Protein AF-A0A6P5CB80-F1 (afdb_monomer)

Foldseek 3Di:
DVVLCVVLVHDDDDDLPLDADPVRAPDWDADPNDIDGDPVRVLVVCCVPPVRDPCVPPDPVRVVVVVVLVCCVPQQLLLLVLCVQQPVVLVVNLVVDPPPDPDPCSSVVSVLLSVLLSVVSLVVCVVSPLSVDDNVVSVVSNVVSVVVVCVVCDPDVVVVCVVPPCSVVVVSGSSSVSVVVVVVVVCVVPPPDDDDDD

Sequence (198 aa):
METYLRMADLPYQNYFGGKLSAQGKMPWIEYNHEKVSGTEFIIDFLEEKLGVNLNKNLGPHERAISRAVTKMVEEHFYWTLAYCQWVDNLNETRKMLSLSGGGPFSNLLRWVVCHITKGIVKREMHGHGIGRFSEEEIYMLMEKDMRSLAGLLGNVPHLLFCIFYPFCMISKALLVSCFKALFWLISLLLHVGCSPTF

Mean predicted aligned error: 10.61 Å

Solvent-accessible surface area (backbone atoms only — not comparable to full-atom values): 11792 Å² total; per-residue (Å²): 104,72,68,56,36,60,76,66,72,48,91,82,83,92,79,89,81,68,75,60,37,98,88,67,36,67,60,58,53,74,56,97,90,46,75,42,54,36,65,69,59,40,48,54,49,42,29,72,76,68,67,54,59,93,61,74,87,54,52,78,68,56,48,51,50,52,52,53,52,51,47,45,46,66,73,49,40,41,58,37,51,47,39,48,44,41,61,72,38,36,72,61,47,49,71,70,56,80,71,86,71,87,47,97,56,46,65,60,51,44,52,52,52,47,55,52,38,26,51,50,51,52,50,54,32,39,73,74,45,69,50,70,54,54,73,70,54,38,51,53,52,38,50,54,47,54,51,52,50,47,66,76,57,54,98,49,77,66,57,60,54,63,52,54,63,60,56,67,53,55,58,59,60,55,48,37,59,35,47,51,53,48,49,51,50,48,53,65,75,54,64,72,84,77,84,90,77,135

pLDDT: mean 73.51, std 21.52, range [25.45, 97.88]

Structure (mmCIF, N/CA/C/O backbone):
data_AF-A0A6P5CB80-F1
#
_entry.id   AF-A0A6P5CB80-F1
#
loop_
_atom_site.group_PDB
_atom_site.id
_atom_site.type_symbol
_atom_site.label_atom_id
_atom_site.label_alt_id
_atom_site.label_comp_id
_atom_site.label_asym_id
_atom_site.label_entity_id
_atom_site.label_seq_id
_atom_site.pdbx_PDB_ins_code
_atom_site.Cartn_x
_atom_site.Cartn_y
_atom_site.Cartn_z
_atom_site.occupancy
_atom_site.B_iso_or_equiv
_atom_site.auth_seq_id
_atom_site.auth_comp_id
_atom_site.auth_asym_id
_atom_site.auth_atom_id
_atom_site.pdbx_PDB_model_num
ATOM 1 N N . MET A 1 1 ? -8.052 -0.978 4.419 1.00 81.44 1 MET A N 1
ATOM 2 C CA . MET A 1 1 ? -9.008 -0.073 5.093 1.00 81.44 1 MET A CA 1
ATOM 3 C C . MET A 1 1 ? -10.454 -0.476 4.854 1.00 81.44 1 MET A C 1
ATOM 5 O O . MET A 1 1 ? -11.112 -0.832 5.812 1.00 81.44 1 MET A O 1
ATOM 9 N N . GLU A 1 2 ? -10.948 -0.488 3.612 1.00 83.12 2 GLU A N 1
ATOM 10 C CA . GLU A 1 2 ? -12.344 -0.867 3.326 1.00 83.12 2 GLU A CA 1
ATOM 11 C C . GLU A 1 2 ? -12.744 -2.226 3.932 1.00 83.12 2 GLU A C 1
ATOM 13 O O . GLU A 1 2 ? -13.763 -2.327 4.606 1.00 83.12 2 GLU A O 1
ATOM 18 N N . THR A 1 3 ? -11.895 -3.247 3.781 1.00 79.12 3 THR A N 1
ATOM 19 C CA . THR A 1 3 ? -12.103 -4.562 4.407 1.00 79.12 3 THR A CA 1
ATOM 20 C C . THR A 1 3 ? -12.230 -4.478 5.929 1.00 79.12 3 THR A C 1
ATOM 22 O O . THR A 1 3 ? -13.111 -5.113 6.492 1.00 79.12 3 THR A O 1
ATOM 25 N N . TYR A 1 4 ? -11.396 -3.665 6.588 1.00 80.50 4 TYR A N 1
ATOM 26 C CA . TYR A 1 4 ? -11.446 -3.471 8.040 1.00 80.50 4 TYR A CA 1
ATOM 27 C C . TYR A 1 4 ? -12.793 -2.880 8.469 1.00 80.50 4 TYR A C 1
ATOM 29 O O . TYR A 1 4 ? -13.438 -3.420 9.358 1.00 80.50 4 TYR A O 1
ATOM 37 N N . LEU A 1 5 ? -13.250 -1.821 7.788 1.00 87.00 5 LEU A N 1
ATOM 38 C CA . LEU A 1 5 ? -14.529 -1.164 8.085 1.00 87.00 5 LEU A CA 1
ATOM 39 C C . LEU A 1 5 ? -15.709 -2.125 7.927 1.00 87.00 5 LEU A C 1
ATOM 41 O O . LEU A 1 5 ? -16.576 -2.163 8.791 1.00 87.00 5 LEU A O 1
ATOM 45 N N . ARG A 1 6 ? -15.703 -2.952 6.873 1.00 86.56 6 ARG A N 1
ATOM 46 C CA . ARG A 1 6 ? -16.727 -3.988 6.667 1.00 86.56 6 ARG A CA 1
ATOM 47 C C . ARG A 1 6 ? -16.700 -5.059 7.755 1.00 86.56 6 ARG A C 1
ATOM 49 O O . ARG A 1 6 ? -17.751 -5.450 8.238 1.00 86.56 6 ARG A O 1
ATOM 56 N N . MET A 1 7 ? -15.516 -5.539 8.139 1.00 80.88 7 MET A N 1
ATOM 57 C CA . MET A 1 7 ? -15.378 -6.543 9.202 1.00 80.88 7 MET A CA 1
ATOM 58 C C . MET A 1 7 ? -15.783 -6.000 10.576 1.00 80.88 7 MET A C 1
ATOM 60 O O . MET A 1 7 ? -16.263 -6.761 11.410 1.00 80.88 7 MET A O 1
ATOM 64 N N . ALA A 1 8 ? -15.588 -4.702 10.804 1.00 86.12 8 ALA A N 1
ATOM 65 C CA . ALA A 1 8 ? -15.993 -4.001 12.017 1.00 86.12 8 ALA A CA 1
ATOM 66 C C . ALA A 1 8 ? -17.459 -3.526 11.995 1.00 86.12 8 ALA A C 1
ATOM 68 O O . ALA A 1 8 ? -17.879 -2.871 12.943 1.00 86.12 8 ALA A O 1
ATOM 69 N N . ASP A 1 9 ? -18.209 -3.831 10.928 1.00 90.50 9 ASP A N 1
ATOM 70 C CA . ASP A 1 9 ? -19.595 -3.392 10.708 1.00 90.50 9 ASP A CA 1
ATOM 71 C C . ASP A 1 9 ? -19.790 -1.867 10.847 1.00 90.50 9 ASP A C 1
ATOM 73 O O . ASP A 1 9 ? -20.792 -1.370 11.360 1.00 90.50 9 ASP A O 1
ATOM 77 N N . LEU A 1 10 ? -18.792 -1.096 10.404 1.00 91.88 10 LEU A N 1
ATOM 78 C CA . LEU A 1 10 ? -18.831 0.362 10.442 1.00 91.88 10 LEU A CA 1
ATOM 79 C C . LEU A 1 10 ? -19.385 0.925 9.128 1.00 91.88 10 LEU A C 1
ATOM 81 O O . LEU A 1 10 ? -18.876 0.571 8.061 1.00 91.88 10 LEU A O 1
ATOM 85 N N . PRO A 1 11 ? -20.357 1.855 9.162 1.00 93.38 11 PRO A N 1
ATOM 86 C CA . PRO A 1 11 ? -20.807 2.546 7.962 1.00 93.38 11 PRO A CA 1
ATOM 87 C C . PRO A 1 11 ? -19.713 3.488 7.448 1.00 93.38 11 PRO A C 1
ATOM 89 O O . PRO A 1 11 ? -19.072 4.206 8.216 1.00 93.38 11 PRO A O 1
ATOM 92 N N . TYR A 1 12 ? -19.500 3.513 6.133 1.00 92.94 12 TYR A N 1
ATOM 93 C CA . TYR A 1 12 ? -18.493 4.370 5.510 1.00 92.94 12 TYR A CA 1
ATOM 94 C C . TYR A 1 12 ? -18.894 4.789 4.096 1.00 92.94 12 TYR A C 1
ATOM 96 O O . TYR A 1 12 ? -19.684 4.126 3.424 1.00 92.94 12 TYR A O 1
ATOM 104 N N . GLN A 1 13 ? -18.299 5.885 3.624 1.00 92.44 13 GLN A N 1
ATOM 105 C CA . GLN A 1 13 ? -18.440 6.359 2.253 1.00 92.44 13 GLN A CA 1
ATOM 106 C C . GLN A 1 13 ? -17.069 6.419 1.576 1.00 92.44 13 GLN A C 1
ATOM 108 O O . GLN A 1 13 ? -16.135 7.041 2.079 1.00 92.44 13 GLN A O 1
ATOM 113 N N . ASN A 1 14 ? -16.954 5.785 0.409 1.00 87.31 14 ASN A N 1
ATOM 114 C CA . ASN A 1 14 ? -15.733 5.824 -0.387 1.00 87.31 14 ASN A CA 1
ATOM 115 C C . ASN A 1 14 ? -15.684 7.076 -1.270 1.00 87.31 14 ASN A C 1
ATOM 117 O O . ASN A 1 14 ? -16.596 7.327 -2.058 1.00 87.31 14 ASN A O 1
ATOM 121 N N . TYR A 1 15 ? -14.558 7.785 -1.227 1.00 82.75 15 TYR A N 1
ATOM 122 C CA . TYR A 1 15 ? -14.249 8.883 -2.140 1.00 82.75 15 TYR A CA 1
ATOM 123 C C . TYR A 1 15 ? -13.011 8.537 -2.973 1.00 82.75 15 TYR A C 1
ATOM 125 O O . TYR A 1 15 ? -11.886 8.535 -2.479 1.00 82.75 15 TYR A O 1
ATOM 133 N N . PHE A 1 16 ? -13.203 8.259 -4.264 1.00 73.44 16 PHE A N 1
ATOM 134 C CA . PHE A 1 16 ? -12.127 7.843 -5.178 1.00 73.44 16 PHE A CA 1
ATOM 135 C C . PHE A 1 16 ? -11.522 8.996 -5.995 1.00 73.44 16 PHE A C 1
ATOM 137 O O . PHE A 1 16 ? -11.073 8.790 -7.117 1.00 73.44 16 PHE A O 1
ATOM 144 N N . GLY A 1 17 ? -11.475 10.208 -5.438 1.00 69.75 17 GLY A N 1
ATOM 145 C CA . GLY A 1 17 ? -10.970 11.398 -6.138 1.00 69.75 17 GLY A CA 1
ATOM 146 C C . GLY A 1 17 ? -9.444 11.494 -6.256 1.00 69.75 17 GLY A C 1
ATOM 147 O O . GLY A 1 17 ? -8.939 12.505 -6.728 1.00 69.75 17 GLY A O 1
ATOM 148 N N . GLY A 1 18 ? -8.694 10.499 -5.769 1.00 68.69 18 GLY A N 1
ATOM 149 C CA . GLY A 1 18 ? -7.226 10.523 -5.771 1.00 68.69 18 GLY A CA 1
ATOM 150 C C . GLY A 1 18 ? -6.611 11.611 -4.880 1.00 68.69 18 GLY A C 1
ATOM 151 O O . GLY A 1 18 ? -5.428 11.914 -5.000 1.00 68.69 18 GLY A O 1
ATOM 152 N N . LYS A 1 19 ? -7.395 12.220 -3.985 1.00 78.62 19 LYS A N 1
ATOM 153 C CA . LYS A 1 19 ? -6.910 13.234 -3.048 1.00 78.62 19 LYS A CA 1
ATOM 154 C C . LYS A 1 19 ? -6.063 12.570 -1.965 1.00 78.62 19 LYS A C 1
ATOM 156 O O . LYS A 1 19 ? -6.541 11.680 -1.265 1.00 78.62 19 LYS A O 1
ATOM 161 N N . LEU A 1 20 ? -4.827 13.029 -1.807 1.00 78.62 20 LEU A N 1
ATOM 162 C CA . LEU A 1 20 ? -3.948 12.600 -0.721 1.00 78.62 20 LEU A CA 1
ATOM 163 C C . LEU A 1 20 ? -4.314 13.289 0.598 1.00 78.62 20 LEU A C 1
ATOM 165 O O . LEU A 1 20 ? -4.897 14.377 0.596 1.00 78.62 20 LEU A O 1
ATOM 169 N N . SER A 1 21 ? -3.907 12.687 1.718 1.00 84.38 21 SER A N 1
ATOM 170 C CA . SER A 1 21 ? -3.906 13.375 3.009 1.00 84.38 21 SER A CA 1
ATOM 171 C C . SER A 1 21 ? -2.939 14.567 3.011 1.00 84.38 21 SER A C 1
ATOM 173 O O . SER A 1 21 ? -2.128 14.731 2.093 1.00 84.38 21 SER A O 1
ATOM 175 N N . ALA A 1 22 ? -2.971 15.378 4.073 1.00 84.69 22 ALA A N 1
ATOM 176 C CA . ALA A 1 22 ? -1.996 16.454 4.277 1.00 84.69 22 ALA A CA 1
ATOM 177 C C . ALA A 1 22 ? -0.543 15.932 4.267 1.00 84.69 22 ALA A C 1
ATOM 179 O O . ALA A 1 22 ? 0.357 16.590 3.758 1.00 84.69 22 ALA A O 1
ATOM 180 N N . GLN A 1 23 ? -0.336 14.704 4.746 1.00 80.94 23 GLN A N 1
ATOM 181 C CA . GLN A 1 23 ? 0.943 13.992 4.763 1.00 80.94 23 GLN A CA 1
ATOM 182 C C . GLN A 1 23 ? 1.277 13.312 3.425 1.00 80.94 23 GLN A C 1
ATOM 184 O O . GLN A 1 23 ? 2.265 12.589 3.328 1.00 80.94 23 GLN A O 1
ATOM 189 N N . GLY A 1 24 ? 0.449 13.481 2.391 1.00 80.94 24 GLY A N 1
ATOM 190 C CA . GLY A 1 24 ? 0.667 12.844 1.097 1.00 80.94 24 GLY A CA 1
ATOM 191 C C . GLY A 1 24 ? 0.379 11.340 1.084 1.00 80.94 24 GLY A C 1
ATOM 192 O O . GLY A 1 24 ? 0.826 10.662 0.164 1.00 80.94 24 GLY A O 1
ATOM 193 N N . LYS A 1 25 ? -0.344 10.806 2.078 1.00 74.81 25 LYS A N 1
ATOM 194 C CA . LYS A 1 25 ? -0.608 9.368 2.217 1.00 74.81 25 LYS A CA 1
ATOM 195 C C . LYS A 1 25 ? -2.044 9.003 1.851 1.00 74.81 25 LYS A C 1
ATOM 197 O O . LYS A 1 25 ? -2.975 9.799 1.978 1.00 74.81 25 LYS A O 1
ATOM 202 N N . MET A 1 26 ? -2.207 7.757 1.425 1.00 80.81 26 MET A N 1
ATOM 203 C CA . MET A 1 26 ? -3.483 7.050 1.370 1.00 80.81 26 MET A CA 1
ATOM 204 C C . MET A 1 26 ? -3.296 5.653 1.983 1.00 80.81 26 MET A C 1
ATOM 206 O O . MET A 1 26 ? -2.188 5.121 1.916 1.00 80.81 26 MET A O 1
ATOM 210 N N . PRO A 1 27 ? -4.353 5.042 2.541 1.00 84.06 27 PRO A N 1
ATOM 211 C CA . PRO A 1 27 ? -5.672 5.634 2.764 1.00 84.06 27 PRO A CA 1
ATOM 212 C C . PRO A 1 27 ? -5.648 6.717 3.861 1.00 84.06 27 PRO A C 1
ATOM 214 O O . PRO A 1 27 ? -4.735 6.773 4.687 1.00 84.06 27 PRO A O 1
ATOM 217 N N . TRP A 1 28 ? -6.655 7.587 3.839 1.00 90.44 28 TRP A N 1
ATOM 218 C CA . TRP A 1 28 ? -6.989 8.520 4.916 1.00 90.44 28 TRP A CA 1
ATOM 219 C C . TRP A 1 28 ? -8.508 8.578 5.071 1.00 90.44 28 TRP A C 1
ATOM 221 O O . TRP A 1 28 ? -9.232 8.264 4.123 1.00 90.44 28 TRP A O 1
ATOM 231 N N . ILE A 1 29 ? -8.976 8.933 6.264 1.00 93.06 29 ILE A N 1
ATOM 232 C CA . ILE A 1 29 ? -10.399 9.076 6.581 1.00 93.06 29 ILE A CA 1
ATOM 233 C C . ILE A 1 29 ? -10.689 10.474 7.117 1.00 93.06 29 ILE A C 1
ATOM 235 O O . ILE A 1 29 ? -9.794 11.152 7.625 1.00 93.06 29 ILE A O 1
ATOM 239 N N . GLU A 1 30 ? -11.951 10.873 7.022 1.00 94.38 30 GLU A N 1
ATOM 240 C CA . GLU A 1 30 ? -12.507 12.013 7.741 1.00 94.38 30 GLU A CA 1
ATOM 241 C C . GLU A 1 30 ? -13.634 11.506 8.640 1.00 94.38 30 GLU A C 1
ATOM 243 O O . GLU A 1 30 ? -14.550 10.836 8.163 1.00 94.38 30 GLU A O 1
ATOM 248 N N . TYR A 1 31 ? -13.556 11.807 9.931 1.00 94.38 31 TYR A N 1
ATOM 249 C CA . TYR A 1 31 ? -14.565 11.456 10.924 1.00 94.38 31 TYR A CA 1
ATOM 250 C C . TYR A 1 31 ? -14.841 12.683 11.789 1.00 94.38 31 TYR A C 1
ATOM 252 O O . TYR A 1 31 ? -13.924 13.208 12.409 1.00 94.38 31 TYR A O 1
ATOM 260 N N . ASN A 1 32 ? -16.085 13.175 11.809 1.00 93.12 32 ASN A N 1
ATOM 261 C CA . ASN A 1 32 ? -16.472 14.396 12.535 1.00 93.12 32 ASN A CA 1
ATOM 262 C C . ASN A 1 32 ? -15.512 15.583 12.298 1.00 93.12 32 ASN A C 1
ATOM 264 O O . ASN A 1 32 ? -15.100 16.255 13.239 1.00 93.12 32 ASN A O 1
ATOM 268 N N . HIS A 1 33 ? -15.148 15.822 11.032 1.00 93.31 33 HIS A N 1
ATOM 269 C CA . HIS A 1 33 ? -14.189 16.848 10.581 1.00 93.31 33 HIS A CA 1
ATOM 270 C C . HIS A 1 33 ? -12.719 16.623 10.977 1.00 93.31 33 HIS A C 1
ATOM 272 O O . HIS A 1 33 ? -11.847 17.386 10.556 1.00 93.31 33 HIS A O 1
ATOM 278 N N . GLU A 1 34 ? -12.410 15.560 11.716 1.00 94.56 34 GLU A N 1
ATOM 279 C CA . GLU A 1 34 ? -11.045 15.146 12.022 1.00 94.56 34 GLU A CA 1
ATOM 280 C C . GLU A 1 34 ? -10.501 14.239 10.915 1.00 94.56 34 GLU A C 1
ATOM 282 O O . GLU A 1 34 ? -11.166 13.300 10.472 1.00 94.56 34 GLU A O 1
ATOM 287 N N . LYS A 1 35 ? -9.282 14.523 10.443 1.00 94.31 35 LYS A N 1
ATOM 288 C CA . LYS A 1 35 ? -8.644 13.783 9.348 1.00 94.31 35 LYS A CA 1
ATOM 289 C C . LYS A 1 35 ? -7.474 12.965 9.858 1.00 94.31 35 LYS A C 1
ATOM 291 O O . LYS A 1 35 ? -6.509 13.521 10.375 1.00 94.31 35 LYS A O 1
ATOM 296 N N . VAL A 1 36 ? -7.517 11.661 9.602 1.00 94.19 36 VAL A N 1
ATOM 297 C CA . VAL A 1 36 ? -6.490 10.705 10.035 1.00 94.19 36 VAL A CA 1
ATOM 298 C C . VAL A 1 36 ? -5.953 9.960 8.820 1.00 94.19 36 VAL A C 1
ATOM 300 O O . VAL A 1 36 ? -6.716 9.559 7.941 1.00 94.19 36 VAL A O 1
ATOM 303 N N . SER A 1 37 ? -4.631 9.793 8.733 1.00 90.31 37 SER A N 1
ATOM 304 C CA . SER A 1 37 ? -3.976 9.164 7.580 1.00 90.31 37 SER A CA 1
ATOM 305 C C . SER A 1 37 ? -3.012 8.057 7.986 1.00 90.31 37 SER A C 1
ATOM 307 O O . SER A 1 37 ? -2.345 8.164 9.011 1.00 90.31 37 SER A O 1
ATOM 309 N N . GLY A 1 38 ? -2.902 7.033 7.136 1.00 82.69 38 GLY A N 1
ATOM 310 C CA . GLY A 1 38 ? -2.101 5.837 7.396 1.00 82.69 38 GLY A CA 1
ATOM 311 C C . GLY A 1 38 ? -2.911 4.750 8.101 1.00 82.69 38 GLY A C 1
ATOM 312 O O . GLY A 1 38 ? -3.525 4.997 9.129 1.00 82.69 38 GLY A O 1
ATOM 313 N N . THR A 1 39 ? -2.916 3.541 7.537 1.00 84.00 39 THR A N 1
ATOM 314 C CA . THR A 1 39 ? -3.804 2.450 7.971 1.00 84.00 39 THR A CA 1
ATOM 315 C C . THR A 1 39 ? -3.679 2.117 9.460 1.00 84.00 39 THR A C 1
ATOM 317 O O . THR A 1 39 ? -4.710 1.975 10.103 1.00 84.00 39 THR A O 1
ATOM 320 N N . GLU A 1 40 ? -2.457 2.035 10.003 1.00 84.25 40 GLU A N 1
ATOM 321 C CA . GLU A 1 40 ? -2.223 1.734 11.429 1.00 84.25 40 GLU A CA 1
ATOM 322 C C . GLU A 1 40 ? -2.886 2.790 12.330 1.00 84.25 40 GLU A C 1
ATOM 324 O O . GLU A 1 40 ? -3.765 2.460 13.116 1.00 84.25 40 GLU A O 1
ATOM 329 N N . PHE A 1 41 ? -2.586 4.074 12.107 1.00 90.62 41 PHE A N 1
ATOM 330 C CA . PHE A 1 41 ? -3.166 5.173 12.889 1.00 90.62 41 PHE A CA 1
ATOM 331 C C . PHE A 1 41 ? -4.679 5.305 12.731 1.00 90.62 41 PHE A C 1
ATOM 333 O O . PHE A 1 41 ? -5.368 5.705 13.662 1.00 90.62 41 PHE A O 1
ATOM 340 N N . ILE A 1 42 ? -5.209 4.998 11.545 1.00 91.19 42 ILE A N 1
ATOM 341 C CA . ILE A 1 42 ? -6.654 5.012 11.321 1.00 91.19 42 ILE A CA 1
ATOM 342 C C . ILE A 1 42 ? -7.328 3.900 12.127 1.00 91.19 42 ILE A C 1
ATOM 344 O O . ILE A 1 42 ? -8.394 4.132 12.688 1.00 91.19 42 ILE A O 1
ATOM 348 N N . ILE A 1 43 ? -6.738 2.703 12.168 1.00 88.12 43 ILE A N 1
ATOM 349 C CA . ILE A 1 43 ? -7.265 1.599 12.973 1.00 88.12 43 ILE A CA 1
ATOM 350 C C . ILE A 1 43 ? -7.253 2.005 14.444 1.00 88.12 43 ILE A C 1
ATOM 352 O O . ILE A 1 43 ? -8.324 2.011 15.042 1.00 88.12 43 ILE A O 1
ATOM 356 N N . ASP A 1 44 ? -6.109 2.451 14.970 1.00 91.12 44 ASP A N 1
ATOM 357 C CA . ASP A 1 44 ? -5.968 2.885 16.368 1.00 91.12 44 ASP A CA 1
ATOM 358 C C . ASP A 1 44 ? -6.998 3.965 16.736 1.00 91.12 44 ASP A C 1
ATOM 360 O O . ASP A 1 44 ? -7.689 3.861 17.749 1.00 91.12 44 ASP A O 1
ATOM 364 N N . PHE A 1 45 ? -7.176 4.962 15.863 1.00 94.81 45 PHE A N 1
ATOM 365 C CA . PHE A 1 45 ? -8.175 6.016 16.032 1.00 94.81 45 PHE A CA 1
ATOM 366 C C . PHE A 1 45 ? -9.606 5.469 16.122 1.00 94.81 45 PHE A C 1
ATOM 368 O O . PHE A 1 45 ? -10.392 5.913 16.959 1.00 94.81 45 PHE A O 1
ATOM 375 N N . LEU A 1 46 ? -9.975 4.512 15.266 1.00 92.88 46 LEU A N 1
ATOM 376 C CA . LEU A 1 46 ? -11.310 3.910 15.291 1.00 92.88 46 LEU A CA 1
ATOM 377 C C . LEU A 1 46 ? -11.505 3.012 16.515 1.00 92.88 46 LEU A C 1
ATOM 379 O O . LEU A 1 46 ? -12.601 3.008 17.079 1.00 92.88 46 LEU A O 1
ATOM 383 N N . GLU A 1 47 ? -10.473 2.279 16.945 1.00 91.50 47 GLU A N 1
ATOM 384 C CA . GLU A 1 47 ? -10.538 1.495 18.181 1.00 91.50 47 GLU A CA 1
ATOM 385 C C . GLU A 1 47 ? -10.784 2.420 19.383 1.00 91.50 47 GLU A C 1
ATOM 387 O O . GLU A 1 47 ? -11.663 2.140 20.197 1.00 91.50 47 GLU A O 1
ATOM 392 N N . GLU A 1 48 ? -10.076 3.552 19.459 1.00 93.81 48 GLU A N 1
ATOM 393 C CA . GLU A 1 48 ? -10.220 4.537 20.536 1.00 93.81 48 GLU A CA 1
ATOM 394 C C . GLU A 1 48 ? -11.591 5.230 20.517 1.00 93.81 48 GLU A C 1
ATOM 396 O O . GLU A 1 48 ? -12.258 5.326 21.547 1.00 93.81 48 GLU A O 1
ATOM 401 N N . LYS A 1 49 ? -12.038 5.719 19.353 1.00 95.06 49 LYS A N 1
ATOM 402 C CA . LYS A 1 49 ? -13.268 6.522 19.245 1.00 95.06 49 LYS A CA 1
ATOM 403 C C . LYS A 1 49 ? -14.548 5.697 19.271 1.00 95.06 49 LYS A C 1
ATOM 405 O O . LYS A 1 49 ? -15.567 6.198 19.741 1.00 95.06 49 LYS A O 1
ATOM 410 N N . LEU A 1 50 ? -14.522 4.485 18.718 1.00 93.06 50 LEU A N 1
ATOM 411 C CA . LEU A 1 50 ? -15.722 3.676 18.477 1.00 93.06 50 LEU A CA 1
ATOM 412 C C . LEU A 1 50 ? -15.706 2.337 19.226 1.00 93.06 50 LEU A C 1
ATOM 414 O O . LEU A 1 50 ? -16.691 1.605 19.173 1.00 93.06 50 LEU A O 1
ATOM 418 N N . GLY A 1 51 ? -14.610 1.989 19.909 1.00 89.75 51 GLY A N 1
ATOM 419 C CA . GLY A 1 51 ? -14.493 0.736 20.661 1.00 89.75 51 GLY A CA 1
ATOM 420 C C . GLY A 1 51 ? -14.435 -0.520 19.784 1.00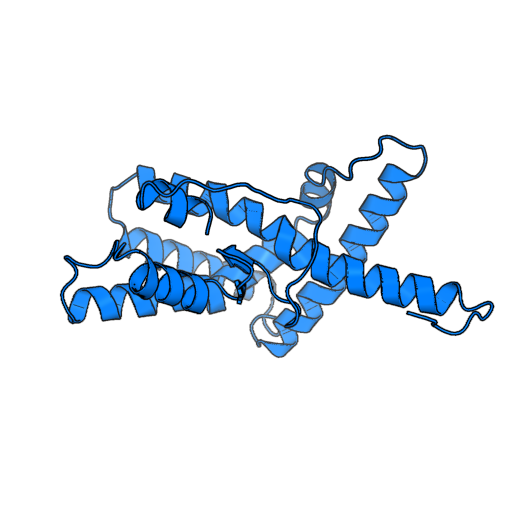 89.75 51 GLY A C 1
ATOM 421 O O . GLY A 1 51 ? -14.594 -1.635 20.288 1.00 89.75 51 GLY A O 1
ATOM 422 N N . VAL A 1 52 ? -14.226 -0.370 18.472 1.00 86.31 52 VAL A N 1
ATOM 423 C CA . VAL A 1 52 ? -14.157 -1.492 17.530 1.00 86.31 52 VAL A CA 1
ATOM 424 C C . VAL A 1 52 ? -12.751 -2.081 17.490 1.00 86.31 52 VAL A C 1
ATOM 426 O O . VAL A 1 52 ? -11.861 -1.520 16.868 1.00 86.31 52 VAL A O 1
ATOM 429 N N . ASN A 1 53 ? -12.547 -3.235 18.126 1.00 82.88 53 ASN A N 1
ATOM 430 C CA . ASN A 1 53 ? -11.260 -3.934 18.106 1.00 82.88 53 ASN A CA 1
ATOM 431 C C . ASN A 1 53 ? -11.418 -5.348 17.532 1.00 82.88 53 ASN A C 1
ATOM 433 O O . ASN A 1 53 ? -11.887 -6.265 18.218 1.00 82.88 53 ASN A O 1
ATOM 437 N N . LEU A 1 54 ? -11.012 -5.532 16.270 1.00 76.50 54 LEU A N 1
ATOM 438 C CA . LEU A 1 54 ? -11.056 -6.838 15.590 1.00 76.50 54 LEU A CA 1
ATOM 439 C C . LEU A 1 54 ? -10.072 -7.850 16.195 1.00 76.50 54 LEU A C 1
ATOM 441 O O . LEU A 1 54 ? -10.269 -9.057 16.081 1.00 76.50 54 LEU A O 1
ATOM 445 N N . ASN A 1 55 ? -9.045 -7.362 16.886 1.00 75.75 55 ASN A N 1
ATOM 446 C CA . ASN A 1 55 ? -7.993 -8.163 17.497 1.00 75.75 55 A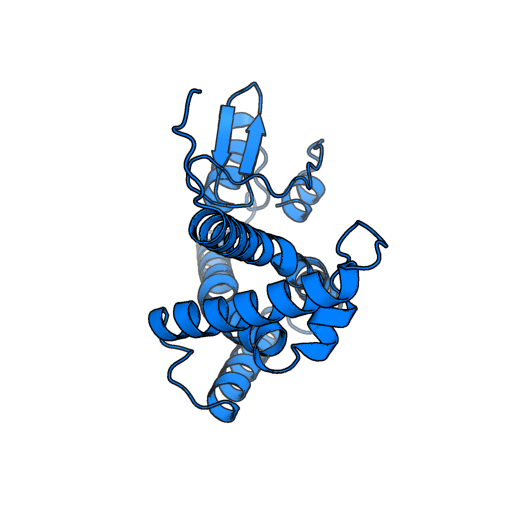SN A CA 1
ATOM 447 C C . ASN A 1 55 ? -8.250 -8.458 18.982 1.00 75.75 55 ASN A C 1
ATOM 449 O O . ASN A 1 55 ? -7.381 -9.028 19.637 1.00 75.75 55 ASN A O 1
ATOM 453 N N . LYS A 1 56 ? -9.415 -8.092 19.543 1.00 79.00 56 LYS A N 1
ATOM 454 C CA . LYS A 1 56 ? -9.688 -8.152 20.994 1.00 79.00 56 LYS A CA 1
ATOM 455 C C . LYS A 1 56 ? -9.448 -9.527 21.624 1.00 79.00 56 LYS A C 1
ATOM 457 O O . LYS A 1 56 ? -9.035 -9.597 22.774 1.00 79.00 56 LYS A O 1
ATOM 462 N N . ASN A 1 57 ? -9.663 -10.592 20.854 1.00 79.00 57 ASN A N 1
ATOM 463 C CA . ASN A 1 57 ? -9.511 -11.973 21.308 1.00 79.00 57 ASN A CA 1
ATOM 464 C C . ASN A 1 57 ? -8.087 -12.527 21.123 1.00 79.00 57 ASN A C 1
ATOM 466 O O . ASN A 1 57 ? -7.834 -13.648 21.547 1.00 79.00 57 ASN A O 1
ATOM 470 N N . LEU A 1 58 ? -7.175 -11.779 20.491 1.00 76.94 58 LEU A N 1
ATOM 471 C CA . LEU A 1 58 ? -5.805 -12.229 20.257 1.00 76.94 58 LEU A CA 1
ATOM 472 C C . LEU A 1 58 ? -4.945 -12.049 21.509 1.00 76.94 58 LEU A C 1
ATOM 474 O O . LEU A 1 58 ? -4.841 -10.940 22.056 1.00 76.94 58 LEU A O 1
ATOM 478 N N . GLY A 1 59 ? -4.267 -13.122 21.908 1.00 81.06 59 GLY A N 1
ATOM 479 C CA . GLY A 1 59 ? -3.251 -13.105 22.952 1.00 81.06 59 GLY A CA 1
ATOM 480 C C . GLY A 1 59 ? -1.972 -12.366 22.521 1.00 81.06 59 GLY A C 1
ATOM 481 O O . GLY A 1 59 ? -1.763 -12.107 21.332 1.00 81.06 59 GLY A O 1
ATOM 482 N N . PRO A 1 60 ? -1.062 -12.044 23.463 1.00 87.06 60 PRO A N 1
ATOM 483 C CA . PRO A 1 60 ? 0.162 -11.292 23.160 1.00 87.06 60 PRO A CA 1
ATOM 484 C C . PRO A 1 60 ? 1.027 -11.925 22.059 1.00 87.06 60 PRO A C 1
ATOM 486 O O . PRO A 1 60 ? 1.550 -11.223 21.196 1.00 87.06 60 PRO A O 1
ATOM 489 N N . HIS A 1 61 ? 1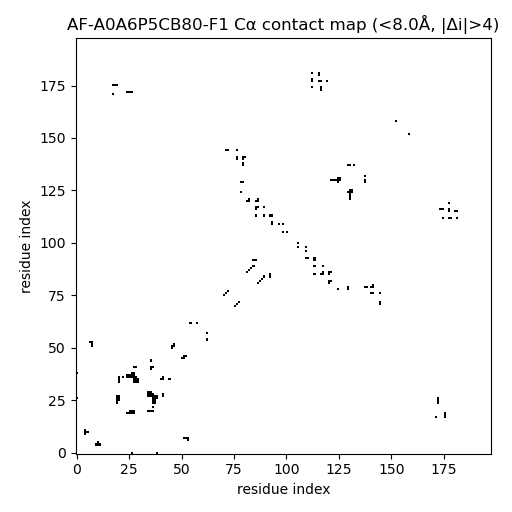.133 -13.256 22.051 1.00 83.06 61 HIS A N 1
ATOM 490 C CA . HIS A 1 61 ? 1.891 -13.996 21.042 1.00 83.06 61 HIS A CA 1
ATOM 491 C C . HIS A 1 61 ? 1.255 -13.905 19.644 1.00 83.06 61 HIS A C 1
ATOM 493 O O . HIS A 1 61 ? 1.943 -13.640 18.661 1.00 83.06 61 HIS A O 1
ATOM 499 N N . GLU A 1 62 ? -0.066 -14.052 19.545 1.00 77.00 62 GLU A N 1
ATOM 500 C CA . GLU A 1 62 ? -0.795 -13.968 18.273 1.00 77.00 62 GLU A CA 1
ATOM 501 C C . GLU A 1 62 ? -0.750 -12.552 17.693 1.00 77.00 62 GLU A C 1
ATOM 503 O O . GLU A 1 62 ? -0.588 -12.378 16.487 1.00 77.00 62 GLU A O 1
ATOM 508 N N . ARG A 1 63 ? -0.804 -11.525 18.552 1.00 76.69 63 ARG A N 1
ATOM 509 C CA . ARG A 1 63 ? -0.609 -10.127 18.142 1.00 76.69 63 ARG A CA 1
ATOM 510 C C . ARG A 1 63 ? 0.796 -9.886 17.596 1.00 76.69 63 ARG A C 1
ATOM 512 O O . ARG A 1 63 ? 0.938 -9.208 16.580 1.00 76.69 63 ARG A O 1
ATOM 519 N N . ALA A 1 64 ? 1.822 -10.460 18.224 1.00 80.50 64 ALA A N 1
ATOM 520 C CA . ALA A 1 64 ? 3.194 -10.372 17.728 1.00 80.50 64 ALA A CA 1
ATOM 521 C C . ALA A 1 64 ? 3.348 -11.053 16.356 1.00 80.50 64 ALA A C 1
ATOM 523 O O . ALA A 1 64 ? 3.933 -10.464 15.446 1.00 80.50 64 ALA A O 1
ATOM 524 N N . ILE A 1 65 ? 2.755 -12.240 16.172 1.00 79.62 65 ILE A N 1
ATOM 525 C CA . ILE A 1 65 ? 2.717 -12.924 14.870 1.00 79.62 65 ILE A CA 1
ATOM 526 C C . ILE A 1 65 ? 1.990 -12.063 13.838 1.00 79.62 65 ILE A C 1
ATOM 528 O O . ILE A 1 65 ? 2.545 -11.795 12.776 1.00 79.62 65 ILE A O 1
ATOM 532 N N . SER A 1 66 ? 0.787 -11.574 14.151 1.00 76.62 66 SER A N 1
ATOM 533 C CA . SER A 1 66 ? 0.022 -10.705 13.252 1.00 76.62 66 SER A CA 1
ATOM 534 C C . SER A 1 66 ? 0.842 -9.492 12.825 1.00 76.62 66 SER A C 1
ATOM 536 O O . SER A 1 66 ? 0.856 -9.153 11.645 1.00 76.62 66 SER A O 1
ATOM 538 N N . ARG A 1 67 ? 1.562 -8.857 13.757 1.00 79.81 67 ARG A N 1
ATOM 539 C CA . ARG A 1 67 ? 2.421 -7.709 13.460 1.00 79.81 67 ARG A CA 1
ATOM 540 C C . ARG A 1 67 ? 3.542 -8.071 12.489 1.00 79.81 67 ARG A C 1
ATOM 542 O O . ARG A 1 67 ? 3.763 -7.334 11.527 1.00 79.81 67 ARG A O 1
ATOM 549 N N . ALA A 1 68 ? 4.231 -9.183 12.739 1.00 82.88 68 ALA A N 1
ATOM 550 C CA . ALA A 1 68 ? 5.321 -9.662 11.897 1.00 82.88 68 ALA A CA 1
ATOM 551 C C . ALA A 1 68 ? 4.834 -10.006 10.482 1.00 82.88 68 ALA A C 1
ATOM 553 O O . ALA A 1 68 ? 5.450 -9.587 9.503 1.00 82.88 68 ALA A O 1
ATOM 554 N N . VAL A 1 69 ? 3.693 -10.692 10.368 1.00 79.44 69 VAL A N 1
ATOM 555 C CA . VAL A 1 69 ? 3.081 -11.044 9.079 1.00 79.44 69 VAL A CA 1
ATOM 556 C C . VAL A 1 69 ? 2.671 -9.794 8.310 1.00 79.44 69 VAL A C 1
ATOM 558 O O . VAL A 1 69 ? 3.035 -9.664 7.144 1.00 79.44 69 VAL A O 1
ATOM 561 N N . THR A 1 70 ? 1.990 -8.842 8.957 1.00 78.38 70 THR A N 1
ATOM 562 C CA . THR A 1 70 ? 1.626 -7.565 8.328 1.00 78.38 70 THR A CA 1
ATOM 563 C C . THR A 1 70 ? 2.859 -6.850 7.787 1.00 78.38 70 THR A C 1
ATOM 565 O O . THR A 1 70 ? 2.845 -6.418 6.640 1.00 78.38 70 THR A O 1
ATOM 568 N N . LYS A 1 71 ? 3.953 -6.768 8.560 1.00 83.06 71 LYS A N 1
ATOM 569 C CA . LYS A 1 71 ? 5.172 -6.097 8.087 1.00 83.06 71 LYS A CA 1
ATOM 570 C C . LYS A 1 71 ? 5.911 -6.837 6.988 1.00 83.06 71 LYS A C 1
ATOM 572 O O . LYS A 1 71 ? 6.387 -6.182 6.070 1.00 83.06 71 LYS A O 1
ATOM 577 N N . MET A 1 72 ? 5.950 -8.163 7.014 1.00 85.12 72 MET A N 1
ATOM 578 C CA . MET A 1 72 ? 6.501 -8.925 5.894 1.00 85.12 72 MET A CA 1
ATOM 579 C C . MET A 1 72 ? 5.698 -8.675 4.606 1.00 85.12 72 MET A C 1
ATOM 581 O O . MET A 1 72 ? 6.282 -8.425 3.553 1.00 85.12 72 MET A O 1
ATOM 585 N N . VAL A 1 73 ? 4.366 -8.642 4.696 1.00 81.75 73 VAL A N 1
ATOM 586 C CA . VAL A 1 73 ? 3.501 -8.378 3.540 1.00 81.75 73 VAL A CA 1
ATOM 587 C C . VAL A 1 73 ? 3.655 -6.943 3.022 1.00 81.75 73 VAL A C 1
ATOM 589 O O . VAL A 1 73 ? 3.814 -6.742 1.820 1.00 81.75 73 VAL A O 1
ATOM 592 N N . GLU A 1 74 ? 3.605 -5.948 3.910 1.00 81.00 74 GLU A N 1
ATOM 593 C CA . GLU A 1 74 ? 3.626 -4.525 3.545 1.00 81.00 74 GLU A CA 1
ATOM 594 C C . GLU A 1 74 ? 5.003 -4.033 3.087 1.00 81.00 74 GLU A C 1
ATOM 596 O O . GLU A 1 74 ? 5.074 -3.207 2.180 1.00 81.00 74 GLU A O 1
ATOM 601 N N . GLU A 1 75 ? 6.084 -4.527 3.696 1.00 85.88 75 GLU A N 1
ATOM 602 C CA . GLU A 1 75 ? 7.430 -3.968 3.510 1.00 85.88 75 GLU A CA 1
ATOM 603 C C . GLU A 1 75 ? 8.368 -4.886 2.717 1.00 85.88 75 GLU A C 1
ATOM 605 O O . GLU A 1 75 ? 9.410 -4.431 2.268 1.00 85.88 75 GLU A O 1
ATOM 610 N N . HIS A 1 76 ? 8.037 -6.160 2.493 1.00 91.69 76 HIS A N 1
ATOM 611 C CA . HIS A 1 76 ? 8.870 -7.057 1.681 1.00 91.69 76 HIS A CA 1
ATOM 612 C C . HIS A 1 76 ? 8.106 -7.570 0.458 1.00 91.69 76 HIS A C 1
ATOM 614 O O . HIS A 1 76 ? 8.430 -7.204 -0.678 1.00 91.69 76 HIS A O 1
ATOM 620 N N . PHE A 1 77 ? 7.023 -8.317 0.682 1.00 86.44 77 PHE A N 1
ATOM 621 C CA . PHE A 1 77 ? 6.257 -8.950 -0.392 1.00 86.44 77 PHE A CA 1
ATOM 622 C C . PHE A 1 77 ? 5.654 -7.926 -1.360 1.00 86.44 77 PHE A C 1
ATOM 624 O O . PHE A 1 77 ? 5.730 -8.089 -2.581 1.00 86.44 77 PHE A O 1
ATOM 631 N N . TYR A 1 78 ? 5.130 -6.817 -0.833 1.00 86.94 78 TYR A N 1
ATOM 632 C CA . TYR A 1 78 ? 4.563 -5.729 -1.624 1.00 86.94 78 TYR A CA 1
ATOM 633 C C . TYR A 1 78 ? 5.495 -5.223 -2.735 1.00 86.94 78 TYR A C 1
ATOM 635 O O . TYR A 1 78 ? 5.041 -5.011 -3.858 1.00 86.94 78 TYR A O 1
ATOM 643 N N . TRP A 1 79 ? 6.792 -5.053 -2.466 1.00 90.69 79 TRP A N 1
ATOM 644 C CA . TRP A 1 79 ? 7.727 -4.535 -3.469 1.00 90.69 79 TRP A CA 1
ATOM 645 C C . TRP A 1 79 ? 7.960 -5.515 -4.615 1.00 90.69 79 TRP A C 1
ATOM 647 O O . TRP A 1 79 ? 8.072 -5.093 -5.766 1.00 90.69 79 TRP A O 1
ATOM 657 N N . THR A 1 80 ? 7.982 -6.816 -4.325 1.00 89.50 80 THR A N 1
ATOM 658 C CA . THR A 1 80 ? 8.084 -7.854 -5.362 1.00 89.50 80 THR A CA 1
ATOM 659 C C . THR A 1 80 ? 6.817 -7.917 -6.226 1.00 89.50 80 THR A C 1
ATOM 661 O O . THR A 1 80 ? 6.901 -8.008 -7.451 1.00 89.50 80 THR A O 1
ATOM 664 N N . LEU A 1 81 ? 5.638 -7.719 -5.627 1.00 85.06 81 LEU A N 1
ATOM 665 C CA . LEU A 1 81 ? 4.381 -7.576 -6.367 1.00 85.06 81 LEU A CA 1
ATOM 666 C C . LEU A 1 81 ? 4.355 -6.298 -7.214 1.00 85.06 81 LEU A C 1
ATOM 668 O O . LEU A 1 81 ? 3.934 -6.326 -8.371 1.00 85.06 81 LEU A O 1
ATOM 672 N N . ALA A 1 82 ? 4.830 -5.178 -6.664 1.00 86.06 82 ALA A N 1
ATOM 673 C CA . ALA A 1 82 ? 4.915 -3.911 -7.380 1.00 86.06 82 ALA A CA 1
ATOM 674 C C . ALA A 1 82 ? 5.837 -4.019 -8.602 1.00 86.06 82 ALA A C 1
ATOM 676 O O . ALA A 1 82 ? 5.511 -3.463 -9.651 1.00 86.06 82 ALA A O 1
ATOM 677 N N . TYR A 1 83 ? 6.939 -4.768 -8.500 1.00 90.69 83 TYR A N 1
ATOM 678 C CA . TYR A 1 83 ? 7.791 -5.104 -9.639 1.00 90.69 83 TYR A CA 1
ATOM 679 C C . TYR A 1 83 ? 7.026 -5.884 -10.708 1.00 90.69 83 TYR A C 1
ATOM 681 O O . TYR A 1 83 ? 6.947 -5.436 -11.855 1.00 90.69 83 TYR A O 1
ATOM 689 N N . CYS A 1 84 ? 6.414 -7.007 -10.322 1.00 86.19 84 CYS A N 1
ATOM 690 C CA . CYS A 1 84 ? 5.651 -7.858 -11.231 1.00 86.19 84 CYS A CA 1
ATOM 691 C C . CYS A 1 84 ? 4.580 -7.046 -11.978 1.00 86.19 84 CYS A C 1
ATOM 693 O O . CYS A 1 84 ? 4.477 -7.132 -13.199 1.00 86.19 84 CYS A O 1
ATOM 695 N N . GLN A 1 85 ? 3.850 -6.174 -11.277 1.00 83.06 85 GLN A N 1
ATOM 696 C CA . GLN A 1 85 ? 2.781 -5.361 -11.854 1.00 83.06 85 GLN A CA 1
ATOM 697 C C . GLN A 1 85 ? 3.289 -4.189 -12.714 1.00 83.06 85 GLN A C 1
ATOM 699 O O . GLN A 1 85 ? 2.815 -3.974 -13.831 1.00 83.06 85 GLN A O 1
ATOM 704 N N . TRP A 1 86 ? 4.203 -3.372 -12.192 1.00 85.44 86 TRP A N 1
ATOM 705 C CA . TRP A 1 86 ? 4.553 -2.075 -12.786 1.00 85.44 86 TRP A CA 1
ATOM 706 C C . TRP A 1 86 ? 5.856 -2.078 -13.578 1.00 85.44 86 TRP A C 1
ATOM 708 O O . TRP A 1 86 ? 6.142 -1.103 -14.273 1.00 85.44 86 TRP A O 1
ATOM 718 N N . VAL A 1 87 ? 6.661 -3.132 -13.487 1.00 89.75 87 VAL A N 1
ATOM 719 C CA . VAL A 1 87 ? 7.944 -3.225 -14.190 1.00 89.75 87 VAL A CA 1
ATOM 720 C C . VAL A 1 87 ? 7.880 -4.286 -15.273 1.00 89.75 87 VAL A C 1
ATOM 722 O O . VAL A 1 87 ? 8.122 -3.935 -16.434 1.00 89.75 87 VAL A O 1
ATOM 725 N N . ASP A 1 88 ? 7.531 -5.515 -14.903 1.00 87.88 88 ASP A N 1
ATOM 726 C CA . ASP A 1 88 ? 7.521 -6.663 -15.810 1.00 87.88 88 ASP A CA 1
ATOM 727 C C . ASP A 1 88 ? 6.231 -6.707 -16.653 1.00 87.88 88 ASP A C 1
ATOM 729 O O . ASP A 1 88 ? 6.250 -6.479 -17.862 1.00 87.88 88 ASP A O 1
ATOM 733 N N . ASN A 1 89 ? 5.063 -6.778 -16.007 1.00 83.31 89 ASN A N 1
ATOM 734 C CA . ASN A 1 89 ? 3.756 -6.898 -16.672 1.00 83.31 89 ASN A CA 1
ATOM 735 C C . ASN A 1 89 ? 3.098 -5.537 -16.976 1.00 83.31 89 ASN A C 1
ATOM 737 O O . ASN A 1 89 ? 1.889 -5.333 -16.814 1.00 83.31 89 ASN A O 1
ATOM 741 N N . LEU A 1 90 ? 3.893 -4.553 -17.419 1.00 82.56 90 LEU A N 1
ATOM 742 C CA . LEU A 1 90 ? 3.414 -3.180 -17.632 1.00 82.56 90 LEU A CA 1
ATOM 743 C C . LEU A 1 90 ? 2.293 -3.103 -18.684 1.00 82.56 90 LEU A C 1
ATOM 745 O O . LEU A 1 90 ? 1.393 -2.264 -18.584 1.00 82.56 90 LEU A O 1
ATOM 749 N N . ASN A 1 91 ? 2.343 -3.958 -19.708 1.00 79.50 91 ASN A N 1
ATOM 750 C CA . ASN A 1 91 ? 1.358 -3.967 -20.787 1.00 79.50 91 ASN A CA 1
ATOM 751 C C . ASN A 1 91 ? -0.024 -4.406 -20.288 1.00 79.50 91 ASN A C 1
ATOM 753 O O . ASN A 1 91 ? -1.034 -3.826 -20.693 1.00 79.50 91 ASN A O 1
ATOM 757 N N . GLU A 1 92 ? -0.058 -5.396 -19.408 1.00 76.38 92 GLU A N 1
ATOM 758 C CA . GLU A 1 92 ? -1.231 -5.979 -18.765 1.00 76.38 92 GLU A CA 1
ATOM 759 C C . GLU A 1 92 ? -1.813 -4.961 -17.786 1.00 76.38 92 GLU A C 1
ATOM 761 O O . GLU A 1 92 ? -2.991 -4.609 -17.886 1.00 76.38 92 GLU A O 1
ATOM 766 N N . THR A 1 93 ? -0.962 -4.360 -16.951 1.00 74.06 93 THR A N 1
ATOM 767 C CA . THR A 1 93 ? -1.338 -3.270 -16.040 1.00 74.06 93 THR A CA 1
ATOM 768 C C . THR A 1 93 ? -1.950 -2.090 -16.789 1.00 74.06 93 THR A C 1
ATOM 770 O O . THR A 1 93 ? -2.986 -1.555 -16.390 1.00 74.06 93 THR A O 1
ATOM 773 N N . ARG A 1 94 ? -1.389 -1.717 -17.943 1.00 78.38 94 ARG A N 1
ATOM 774 C CA . ARG A 1 94 ? -1.969 -0.693 -18.820 1.00 78.38 94 ARG A CA 1
ATOM 775 C C . ARG A 1 94 ? -3.358 -1.083 -19.327 1.00 78.38 94 ARG A C 1
ATOM 777 O O . ARG A 1 94 ? -4.216 -0.217 -19.447 1.00 78.38 94 ARG A O 1
ATOM 784 N N . LYS A 1 95 ? -3.640 -2.348 -19.636 1.00 72.94 95 LYS A N 1
ATOM 785 C CA . LYS A 1 95 ? -4.992 -2.749 -20.077 1.00 72.94 95 LYS A CA 1
ATOM 786 C C . LYS A 1 95 ? -6.012 -2.594 -18.944 1.00 72.94 95 LYS A C 1
ATOM 788 O O . LYS A 1 95 ? -7.114 -2.117 -19.199 1.00 72.94 95 LYS A O 1
ATOM 793 N N . MET A 1 96 ? -5.611 -2.906 -17.711 1.00 67.75 96 MET A N 1
ATOM 794 C CA . MET A 1 96 ? -6.456 -2.821 -16.510 1.00 67.75 96 MET A CA 1
ATOM 795 C C . MET A 1 96 ? -6.706 -1.388 -16.020 1.00 67.75 96 MET A C 1
ATOM 797 O O . MET A 1 96 ? -7.657 -1.144 -15.280 1.00 67.75 96 MET A O 1
ATOM 801 N N . LEU A 1 97 ? -5.864 -0.428 -16.409 1.00 67.50 97 LEU A N 1
ATOM 802 C CA . LEU A 1 97 ? -6.012 0.967 -16.003 1.00 67.50 97 LEU A CA 1
ATOM 803 C C . LEU A 1 97 ? -7.214 1.638 -16.677 1.00 67.50 97 LEU A C 1
ATOM 805 O O . LEU A 1 97 ? -7.138 2.128 -17.803 1.00 67.50 97 LEU A O 1
ATOM 809 N N . SER A 1 98 ? -8.316 1.734 -15.944 1.00 61.09 98 SER A N 1
ATOM 810 C CA . SER A 1 98 ? -9.493 2.513 -16.326 1.00 61.09 98 SER A CA 1
ATOM 811 C C . SER A 1 98 ? -9.246 4.004 -16.084 1.00 61.09 98 SER A C 1
ATOM 813 O O . SER A 1 98 ? -9.678 4.560 -15.077 1.00 61.09 98 SER A O 1
ATOM 815 N N . LEU A 1 99 ? -8.536 4.674 -16.994 1.00 60.34 99 LEU A N 1
ATOM 816 C CA . LEU A 1 99 ? -8.526 6.137 -17.011 1.00 60.34 99 LEU A CA 1
ATOM 817 C C . LEU A 1 99 ? -9.881 6.610 -17.543 1.00 60.34 99 LEU A C 1
ATOM 819 O O . LEU A 1 99 ? -10.159 6.529 -18.741 1.00 60.34 99 LEU A O 1
ATOM 823 N N . SER A 1 100 ? -10.746 7.029 -16.622 1.00 49.66 100 SER A N 1
ATOM 824 C CA . SER A 1 100 ? -12.056 7.611 -16.897 1.00 49.66 100 SER A CA 1
ATOM 825 C C . SER A 1 100 ? -11.902 8.776 -17.871 1.00 49.66 100 SER A C 1
ATOM 827 O O . SER A 1 100 ? -11.310 9.797 -17.526 1.00 49.66 100 SER A O 1
ATOM 829 N N . GLY A 1 101 ? -12.397 8.612 -19.097 1.00 54.00 101 GLY A N 1
ATOM 830 C CA . GLY A 1 101 ? -12.402 9.708 -20.059 1.00 54.00 101 GLY A CA 1
ATOM 831 C C . GLY A 1 101 ? -12.788 9.337 -21.481 1.00 54.00 101 GLY A C 1
ATOM 832 O O . GLY A 1 101 ? -13.339 10.193 -22.154 1.00 54.00 101 GLY A O 1
ATOM 833 N N . GLY A 1 102 ? -12.507 8.115 -21.963 1.00 56.50 102 GLY A N 1
ATOM 834 C CA . GLY A 1 102 ? -12.895 7.646 -23.313 1.00 56.50 102 GLY A CA 1
ATOM 835 C C . GLY A 1 102 ? -12.438 8.522 -24.497 1.00 56.50 102 GLY A C 1
ATOM 836 O O . GLY A 1 102 ? -12.729 8.206 -25.644 1.00 56.50 102 GLY A O 1
ATOM 837 N N . GLY A 1 103 ? -11.735 9.623 -24.229 1.00 66.44 103 GLY A N 1
ATOM 838 C CA . GLY A 1 103 ? -11.388 10.638 -25.204 1.00 66.44 103 GLY A CA 1
ATOM 839 C C . GLY A 1 103 ? -10.224 10.214 -26.097 1.00 66.44 103 GLY A C 1
ATOM 840 O O . GLY A 1 103 ? -9.512 9.252 -25.783 1.00 66.44 103 GLY A O 1
ATOM 841 N N . PRO A 1 104 ? -9.975 10.971 -27.179 1.00 69.94 104 PRO A N 1
ATOM 842 C CA . PRO A 1 104 ? -8.993 10.628 -28.212 1.00 69.94 104 PRO A CA 1
ATOM 843 C C . PRO A 1 104 ? -7.561 10.461 -27.675 1.00 69.94 104 PRO A C 1
ATOM 845 O O . PRO A 1 104 ? -6.766 9.724 -28.251 1.00 69.94 104 PRO A O 1
ATOM 848 N N . PHE A 1 105 ? -7.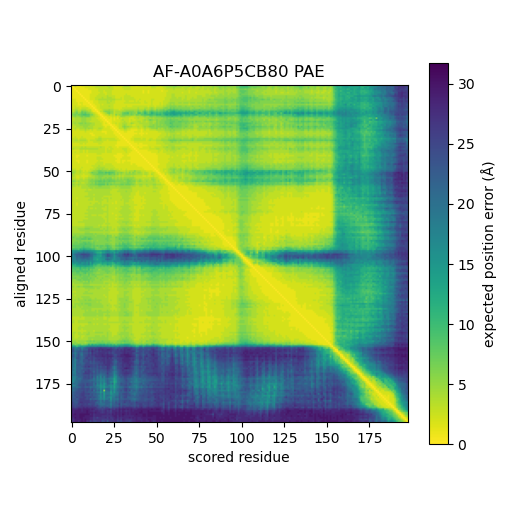239 11.070 -26.529 1.00 75.12 105 PHE A N 1
ATOM 849 C CA . PHE A 1 105 ? -5.916 11.000 -25.898 1.00 75.12 105 PHE A CA 1
ATOM 850 C C . PHE A 1 105 ? -5.803 9.978 -24.756 1.00 75.12 105 PHE A C 1
ATOM 852 O O . PHE A 1 105 ? -4.740 9.846 -24.151 1.00 75.12 105 PHE A O 1
ATOM 859 N N . SER A 1 106 ? -6.869 9.235 -24.450 1.00 74.25 106 SER A N 1
ATOM 860 C CA . SER A 1 106 ? -6.916 8.322 -23.297 1.00 74.25 106 SER A CA 1
ATOM 861 C C . SER A 1 106 ? -5.847 7.222 -23.347 1.00 74.25 106 SER A C 1
ATOM 863 O O . SER A 1 106 ? -5.243 6.906 -22.323 1.00 74.25 106 SER A O 1
ATOM 865 N N . ASN A 1 107 ? -5.553 6.687 -24.535 1.00 79.38 107 ASN A N 1
ATOM 866 C CA . ASN A 1 107 ? -4.521 5.664 -24.729 1.00 79.38 107 ASN A CA 1
ATOM 867 C C . ASN A 1 107 ? -3.105 6.212 -24.523 1.00 79.38 107 ASN A C 1
ATOM 869 O O . ASN A 1 107 ? -2.293 5.575 -23.848 1.00 79.38 107 ASN A O 1
ATOM 873 N N . LEU A 1 108 ? -2.822 7.401 -25.063 1.00 82.69 108 LEU A N 1
ATOM 874 C CA . LEU A 1 108 ? -1.537 8.072 -24.877 1.00 82.69 108 LEU A CA 1
ATOM 875 C C . LEU A 1 108 ? -1.322 8.421 -23.403 1.00 82.69 108 LEU A C 1
ATOM 877 O O . LEU A 1 108 ? -0.278 8.100 -22.843 1.00 82.69 108 LEU A O 1
ATOM 881 N N . LEU A 1 109 ? -2.336 8.991 -22.747 1.00 79.62 109 LEU A N 1
ATOM 882 C CA . LEU A 1 109 ? -2.279 9.314 -21.323 1.00 79.62 109 LEU A CA 1
ATOM 883 C C . LEU A 1 109 ? -1.998 8.065 -20.481 1.00 79.62 109 LEU A C 1
ATOM 885 O O . LEU A 1 109 ? -1.156 8.095 -19.588 1.00 79.62 109 LEU A O 1
ATOM 889 N N . ARG A 1 110 ? -2.650 6.943 -20.800 1.00 79.94 110 ARG A N 1
ATOM 890 C CA . ARG A 1 110 ? -2.419 5.673 -20.110 1.00 79.94 110 ARG A CA 1
ATOM 891 C C . ARG A 1 110 ? -0.996 5.171 -20.282 1.00 79.94 110 ARG A C 1
ATOM 893 O O . ARG A 1 110 ? -0.380 4.739 -19.314 1.00 79.94 110 ARG A O 1
ATOM 900 N N . TRP A 1 111 ? -0.469 5.250 -21.501 1.00 85.25 111 TRP A N 1
ATOM 901 C CA . TRP A 1 111 ? 0.9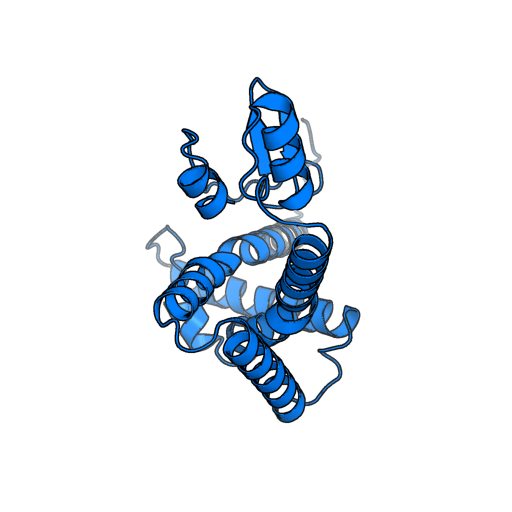13 4.888 -21.787 1.00 85.25 111 TRP A CA 1
ATOM 902 C C . TRP A 1 111 ? 1.900 5.746 -20.983 1.00 85.25 111 TRP A C 1
ATOM 904 O O . TRP A 1 111 ? 2.778 5.183 -20.326 1.00 85.25 111 TRP A O 1
ATOM 914 N N . VAL A 1 112 ? 1.704 7.071 -20.965 1.00 85.38 112 VAL A N 1
ATOM 915 C CA . VAL A 1 112 ? 2.538 8.024 -20.211 1.00 85.38 112 VAL A CA 1
ATOM 916 C C . VAL A 1 112 ? 2.496 7.718 -18.712 1.00 85.38 112 VAL A C 1
ATOM 918 O O . VAL A 1 112 ? 3.544 7.545 -18.091 1.00 85.38 112 VAL A O 1
ATOM 921 N N . VAL A 1 113 ? 1.297 7.583 -18.133 1.00 82.62 113 VAL A N 1
ATOM 922 C CA . VAL A 1 113 ? 1.111 7.272 -16.705 1.00 82.62 113 VAL A CA 1
ATOM 923 C C . VAL A 1 113 ? 1.812 5.965 -16.337 1.00 82.62 113 VAL A C 1
ATOM 925 O O . VAL A 1 113 ? 2.552 5.927 -15.355 1.00 82.62 113 VAL A O 1
ATOM 928 N N . CYS A 1 114 ? 1.644 4.911 -17.137 1.00 83.94 114 CYS A N 1
ATOM 929 C CA . CYS A 1 114 ? 2.312 3.627 -16.927 1.00 83.94 114 CYS A CA 1
ATOM 930 C C . CYS A 1 114 ? 3.839 3.752 -16.901 1.00 83.94 114 CYS A C 1
ATOM 932 O O . CYS A 1 114 ? 4.475 3.224 -15.992 1.00 83.94 114 CYS A O 1
ATOM 934 N N . HIS A 1 115 ? 4.437 4.454 -17.866 1.00 86.81 115 HIS A N 1
ATOM 935 C CA . HIS A 1 115 ? 5.897 4.553 -17.970 1.00 86.81 115 HIS A CA 1
ATOM 936 C C . HIS A 1 115 ? 6.501 5.400 -16.848 1.00 86.81 115 HIS A C 1
ATOM 938 O O . HIS A 1 115 ? 7.534 5.031 -16.289 1.00 86.81 115 HIS A O 1
ATOM 944 N N . ILE A 1 116 ? 5.828 6.485 -16.457 1.00 86.75 116 ILE A N 1
ATOM 945 C CA . ILE A 1 116 ? 6.220 7.280 -15.286 1.00 86.75 116 ILE A CA 1
ATOM 946 C C . ILE A 1 116 ? 6.129 6.430 -14.017 1.00 86.75 116 ILE A C 1
ATOM 948 O O . ILE A 1 116 ? 7.066 6.416 -13.218 1.00 86.75 116 ILE A O 1
ATOM 952 N N . THR A 1 117 ? 5.042 5.670 -13.862 1.00 84.06 117 THR A N 1
ATOM 953 C CA . THR A 1 117 ? 4.845 4.790 -12.703 1.00 84.06 117 THR A CA 1
ATOM 954 C C . THR A 1 117 ? 5.926 3.721 -12.619 1.00 84.06 117 THR A C 1
ATOM 956 O O . THR A 1 117 ? 6.520 3.547 -11.559 1.00 84.06 117 THR A O 1
ATOM 959 N N . LYS A 1 118 ? 6.266 3.076 -13.741 1.00 89.38 118 LYS A N 1
ATOM 960 C CA . LYS A 1 118 ? 7.388 2.131 -13.827 1.00 89.38 118 LYS A CA 1
ATOM 961 C C . LYS A 1 118 ? 8.695 2.754 -13.334 1.00 89.38 118 LYS A C 1
ATOM 963 O O . LYS A 1 118 ? 9.405 2.139 -12.541 1.00 89.38 118 LYS A O 1
ATOM 968 N N . GLY A 1 119 ? 9.013 3.973 -13.777 1.00 90.19 119 GLY A N 1
ATOM 969 C CA . GLY A 1 119 ? 10.219 4.689 -13.349 1.00 90.19 119 GLY A CA 1
ATOM 970 C C . GLY A 1 119 ? 10.246 4.973 -11.844 1.00 90.19 119 GLY A C 1
ATOM 971 O O . GLY A 1 119 ? 11.261 4.729 -11.191 1.00 90.19 119 GLY A O 1
ATOM 972 N N . ILE A 1 120 ? 9.121 5.428 -11.284 1.00 87.50 120 ILE A N 1
ATOM 973 C CA . ILE A 1 120 ? 8.978 5.690 -9.845 1.00 87.50 120 ILE A CA 1
ATOM 974 C C . ILE A 1 120 ? 9.132 4.397 -9.046 1.00 87.50 120 ILE A C 1
ATOM 976 O O . ILE A 1 120 ? 9.938 4.366 -8.122 1.00 87.50 120 ILE A O 1
ATOM 980 N N . VAL A 1 121 ? 8.443 3.318 -9.431 1.00 88.56 121 VAL A N 1
ATOM 981 C CA . VAL A 1 121 ? 8.556 2.010 -8.762 1.00 88.56 121 VAL A CA 1
ATOM 982 C C . VAL A 1 121 ? 10.004 1.545 -8.723 1.00 88.56 121 VAL A C 1
ATOM 984 O O . VAL A 1 121 ? 10.503 1.239 -7.646 1.00 88.56 121 VAL A O 1
ATOM 987 N N . LYS A 1 122 ? 10.717 1.564 -9.858 1.00 92.88 122 LYS A N 1
ATOM 988 C CA . LYS A 1 122 ? 12.130 1.154 -9.896 1.00 92.88 122 LYS A CA 1
ATOM 989 C C . LYS A 1 122 ? 13.004 1.999 -8.967 1.00 92.88 122 LYS A C 1
ATOM 991 O O . LYS A 1 122 ? 13.873 1.447 -8.297 1.00 92.88 122 LYS A O 1
ATOM 996 N N . ARG A 1 123 ? 12.777 3.316 -8.906 1.00 93.38 123 ARG A N 1
ATOM 997 C CA . ARG A 1 123 ? 13.521 4.220 -8.016 1.00 93.38 123 ARG A CA 1
ATOM 998 C C . ARG A 1 123 ? 13.263 3.904 -6.543 1.00 93.38 123 ARG A C 1
ATOM 1000 O O . ARG A 1 123 ? 14.220 3.722 -5.795 1.00 93.38 123 ARG A O 1
ATOM 1007 N N . GLU A 1 124 ? 11.998 3.834 -6.135 1.00 89.81 124 GLU A N 1
ATOM 1008 C CA . GLU A 1 124 ? 11.626 3.564 -4.740 1.00 89.81 124 GLU A CA 1
ATOM 1009 C C . GLU A 1 124 ? 12.100 2.173 -4.302 1.00 89.81 124 GLU A C 1
ATOM 1011 O O . GLU A 1 124 ? 12.705 2.029 -3.242 1.00 89.81 124 GLU A O 1
ATOM 1016 N N . MET A 1 125 ? 11.943 1.163 -5.163 1.00 92.94 125 MET A N 1
ATOM 1017 C CA . MET A 1 125 ? 12.471 -0.182 -4.929 1.00 92.94 125 MET A CA 1
ATOM 1018 C C . MET A 1 125 ? 13.990 -0.198 -4.757 1.00 92.94 125 MET A C 1
ATOM 1020 O O . MET A 1 125 ? 14.510 -0.956 -3.937 1.00 92.94 125 MET A O 1
ATOM 1024 N N . HIS A 1 126 ? 14.722 0.603 -5.534 1.00 94.19 126 HIS A N 1
ATOM 1025 C CA . HIS A 1 126 ? 16.171 0.703 -5.388 1.00 94.19 126 HIS A CA 1
ATOM 1026 C C . HIS A 1 126 ? 16.555 1.357 -4.053 1.00 94.19 126 HIS A C 1
ATOM 1028 O O . HIS A 1 126 ? 17.490 0.899 -3.396 1.00 94.19 126 HIS A O 1
ATOM 1034 N N . GLY A 1 127 ? 15.808 2.379 -3.618 1.00 93.38 127 GLY A N 1
ATOM 1035 C CA . GLY A 1 127 ? 15.934 2.971 -2.283 1.00 93.38 127 GLY A CA 1
ATOM 1036 C C . GLY A 1 127 ? 15.672 1.955 -1.167 1.00 93.38 127 GLY A C 1
ATOM 1037 O O . GLY A 1 127 ? 16.459 1.868 -0.228 1.00 93.38 127 GLY A O 1
ATOM 1038 N N . HIS A 1 128 ? 14.635 1.130 -1.325 1.00 92.75 128 HIS A N 1
ATOM 1039 C CA . HIS A 1 128 ? 14.291 0.035 -0.415 1.00 92.75 128 HIS A CA 1
ATOM 1040 C C . HIS A 1 128 ? 15.367 -1.068 -0.362 1.00 92.75 128 HIS A C 1
ATOM 1042 O O . HIS A 1 128 ? 15.635 -1.648 0.683 1.00 92.75 128 HIS A O 1
ATOM 1048 N N . GLY A 1 129 ? 16.015 -1.347 -1.494 1.00 95.50 129 GLY A N 1
ATOM 1049 C CA . GLY A 1 129 ? 17.100 -2.317 -1.633 1.00 95.50 129 GLY A CA 1
ATOM 1050 C C . GLY A 1 129 ? 16.730 -3.583 -2.394 1.00 95.50 129 GLY A C 1
ATOM 1051 O O . GLY A 1 129 ? 17.600 -4.131 -3.062 1.00 95.50 129 GLY A O 1
ATOM 1052 N N . ILE A 1 130 ? 15.451 -3.970 -2.425 1.00 94.75 130 ILE A N 1
ATOM 1053 C CA . ILE A 1 130 ? 14.972 -5.075 -3.280 1.00 94.75 130 ILE A CA 1
ATOM 1054 C C . ILE A 1 130 ? 15.239 -4.781 -4.763 1.00 94.75 130 ILE A C 1
ATOM 1056 O O . ILE A 1 130 ? 15.603 -5.672 -5.520 1.00 94.75 130 ILE A O 1
ATOM 1060 N N . GLY A 1 131 ? 15.146 -3.515 -5.183 1.00 94.75 131 GLY A N 1
ATOM 1061 C CA . GLY A 1 131 ? 15.434 -3.101 -6.560 1.00 94.75 131 GLY A CA 1
ATOM 1062 C C . GLY A 1 131 ? 16.913 -3.159 -6.964 1.00 94.75 131 GLY A C 1
ATOM 1063 O O . GLY A 1 131 ? 17.260 -2.619 -8.014 1.00 94.75 131 GLY A O 1
ATOM 1064 N N . ARG A 1 132 ? 17.796 -3.720 -6.125 1.00 96.94 132 ARG A N 1
ATOM 1065 C CA . ARG A 1 132 ? 19.207 -3.995 -6.454 1.00 96.94 132 ARG A CA 1
ATOM 1066 C C . ARG A 1 132 ? 19.434 -5.411 -6.979 1.00 96.94 132 ARG A C 1
ATOM 1068 O O . ARG A 1 132 ? 20.479 -5.650 -7.573 1.00 96.94 132 ARG A O 1
ATOM 1075 N N . PHE A 1 133 ? 18.487 -6.311 -6.742 1.00 97.44 133 PHE A N 1
ATOM 1076 C CA . PHE A 1 133 ? 18.556 -7.700 -7.172 1.00 97.44 133 PHE A CA 1
ATOM 1077 C C . PHE A 1 133 ? 18.188 -7.862 -8.652 1.00 97.44 133 PHE A C 1
ATOM 1079 O O . PHE A 1 133 ? 17.554 -6.980 -9.247 1.00 97.44 133 PHE A O 1
ATOM 1086 N N . SER A 1 134 ? 18.592 -8.989 -9.240 1.00 97.50 134 SER A N 1
ATOM 1087 C CA . SER A 1 134 ? 18.161 -9.397 -10.576 1.00 97.50 134 SER A CA 1
ATOM 1088 C C . SER A 1 134 ? 16.662 -9.704 -10.605 1.00 97.50 134 SER A C 1
ATOM 1090 O O . SER A 1 134 ? 16.008 -9.849 -9.572 1.00 97.50 134 SER A O 1
ATOM 1092 N N . GLU A 1 135 ? 16.099 -9.805 -11.805 1.00 95.62 135 GLU A N 1
ATOM 1093 C CA . GLU A 1 135 ? 14.700 -10.196 -11.985 1.00 95.62 135 GLU A CA 1
ATOM 1094 C C . GLU A 1 135 ? 14.412 -11.574 -11.373 1.00 95.62 135 GLU A C 1
ATOM 1096 O O . GLU A 1 135 ? 13.458 -11.735 -10.611 1.00 95.62 135 GLU A O 1
ATOM 1101 N N . GLU A 1 136 ? 15.282 -12.549 -11.633 1.00 96.50 136 GLU A N 1
ATOM 1102 C CA . GLU A 1 136 ? 15.173 -13.907 -11.104 1.00 96.50 136 GLU A CA 1
ATOM 1103 C C . GLU A 1 136 ? 15.239 -13.906 -9.574 1.00 96.50 136 GLU A C 1
ATOM 1105 O O . GLU A 1 136 ? 14.451 -14.579 -8.912 1.00 96.50 136 GLU A O 1
ATOM 1110 N N . GLU A 1 137 ? 16.140 -13.111 -8.995 1.00 97.88 137 GLU A N 1
ATOM 1111 C CA . GLU A 1 137 ? 16.251 -12.941 -7.548 1.00 97.88 137 GLU A CA 1
ATOM 1112 C C . GLU A 1 137 ? 14.995 -12.310 -6.934 1.00 97.88 137 GLU A C 1
ATOM 1114 O O . GLU A 1 137 ? 14.525 -12.781 -5.897 1.00 97.88 137 GLU A O 1
ATOM 1119 N N . ILE A 1 138 ? 14.399 -11.304 -7.582 1.00 95.75 138 ILE A N 1
ATOM 1120 C CA . ILE A 1 138 ? 13.140 -10.687 -7.134 1.00 95.75 138 ILE A CA 1
ATOM 1121 C C . ILE A 1 138 ? 12.001 -11.714 -7.141 1.00 95.75 138 ILE A C 1
ATOM 1123 O O . ILE A 1 138 ? 11.249 -11.798 -6.167 1.00 95.75 138 ILE A O 1
ATOM 1127 N N . TYR A 1 139 ? 11.888 -12.527 -8.192 1.00 90.38 139 TYR A N 1
ATOM 1128 C CA . TYR A 1 139 ? 10.873 -13.580 -8.263 1.00 90.38 139 TYR A CA 1
ATOM 1129 C C . TYR A 1 139 ? 11.109 -14.698 -7.239 1.00 90.38 139 TYR A C 1
ATOM 1131 O O . TYR A 1 139 ? 10.150 -15.174 -6.628 1.00 90.38 139 TYR A O 1
ATOM 1139 N N . MET A 1 140 ? 12.365 -15.060 -6.961 1.00 94.88 140 MET A N 1
ATOM 1140 C CA . MET A 1 140 ? 12.695 -15.988 -5.873 1.00 94.88 140 MET A CA 1
ATOM 1141 C C . MET A 1 140 ? 12.285 -15.439 -4.498 1.00 94.88 140 MET A C 1
ATOM 1143 O O . MET A 1 140 ? 11.812 -16.201 -3.653 1.00 94.88 140 MET A O 1
ATOM 1147 N N . LEU A 1 141 ? 12.463 -14.137 -4.247 1.00 95.31 141 LEU A N 1
ATOM 1148 C CA . LEU A 1 141 ? 11.994 -13.492 -3.014 1.00 95.31 141 LEU A CA 1
ATOM 1149 C C . LEU A 1 141 ? 10.461 -13.521 -2.924 1.00 95.31 141 LEU A C 1
ATOM 1151 O O . LEU A 1 141 ? 9.927 -13.933 -1.895 1.00 95.31 141 LEU A O 1
ATOM 1155 N N . MET A 1 142 ? 9.768 -13.184 -4.018 1.00 87.31 142 MET A N 1
ATOM 1156 C CA . MET A 1 142 ? 8.304 -13.242 -4.107 1.00 87.31 142 MET A CA 1
ATOM 1157 C C . MET A 1 142 ? 7.771 -14.641 -3.769 1.00 87.31 142 MET A C 1
ATOM 1159 O O . MET A 1 142 ? 6.838 -14.791 -2.980 1.00 87.31 142 MET A O 1
ATOM 1163 N N . GLU A 1 143 ? 8.379 -15.683 -4.342 1.00 85.81 143 GLU A N 1
ATOM 1164 C CA . GLU A 1 143 ? 7.981 -17.070 -4.106 1.00 85.81 143 GLU A CA 1
ATOM 1165 C C . GLU A 1 143 ? 8.186 -17.487 -2.642 1.00 85.81 143 GLU A C 1
ATOM 1167 O O . GLU A 1 143 ? 7.315 -18.135 -2.053 1.00 85.81 143 GLU A O 1
ATOM 1172 N N . LYS A 1 144 ? 9.314 -17.106 -2.026 1.00 90.19 144 LYS A N 1
ATOM 1173 C CA . LYS A 1 144 ? 9.599 -17.400 -0.611 1.00 90.19 144 LYS A CA 1
ATOM 1174 C C .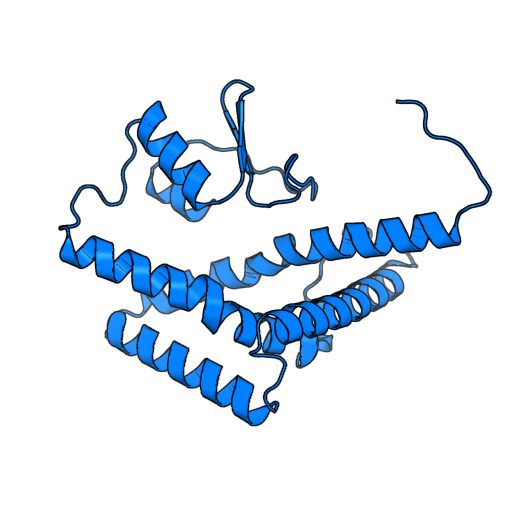 LYS A 1 144 ? 8.558 -16.783 0.319 1.00 90.19 144 LYS A C 1
ATOM 1176 O O . LYS A 1 144 ? 8.092 -17.466 1.238 1.00 90.19 144 LYS A O 1
ATOM 1181 N N . ASP A 1 145 ? 8.150 -15.544 0.062 1.00 86.81 145 ASP A N 1
ATOM 1182 C CA . ASP A 1 145 ? 7.090 -14.882 0.826 1.00 86.81 145 ASP A CA 1
ATOM 1183 C C . ASP A 1 145 ? 5.749 -15.592 0.639 1.00 86.81 145 ASP A C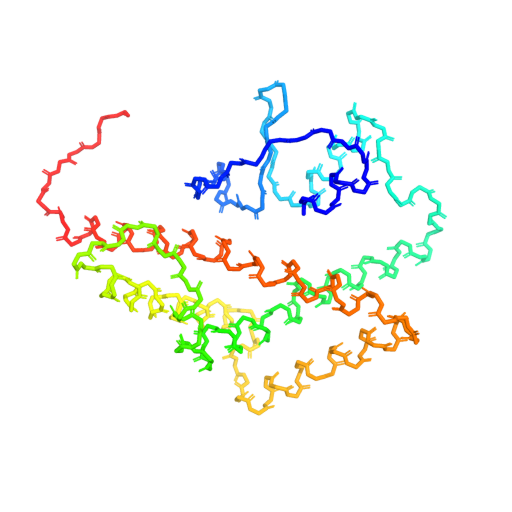 1
ATOM 1185 O O . ASP A 1 145 ? 5.078 -15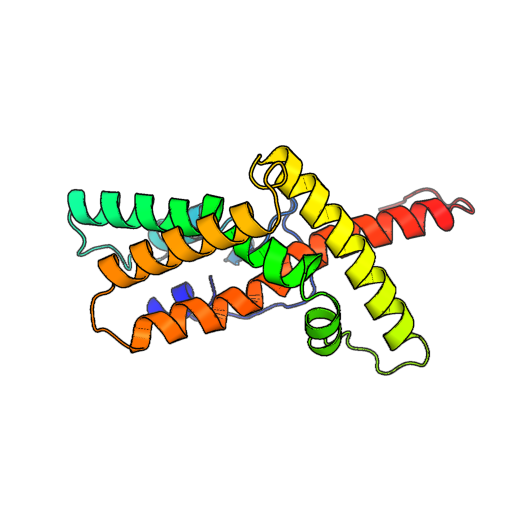.914 1.620 1.00 86.81 145 ASP A O 1
ATOM 1189 N N . MET A 1 146 ? 5.382 -15.924 -0.604 1.00 82.50 146 MET A N 1
ATOM 1190 C CA . MET A 1 146 ? 4.147 -16.657 -0.902 1.00 82.50 146 MET A CA 1
ATOM 1191 C C . MET A 1 146 ? 4.095 -18.014 -0.198 1.00 82.50 146 MET A C 1
ATOM 1193 O O . MET A 1 146 ? 3.061 -18.373 0.363 1.00 82.50 146 MET A O 1
ATOM 1197 N N . ARG A 1 147 ? 5.202 -18.766 -0.188 1.00 80.19 147 ARG A N 1
ATOM 1198 C CA . ARG A 1 147 ? 5.298 -20.049 0.525 1.00 80.19 147 ARG A CA 1
ATOM 1199 C C . ARG A 1 147 ? 5.190 -19.871 2.034 1.00 80.19 147 ARG A C 1
ATOM 1201 O O . ARG A 1 147 ? 4.513 -20.662 2.684 1.00 80.19 147 ARG A O 1
ATOM 1208 N N . SER A 1 148 ? 5.810 -18.828 2.580 1.00 84.81 148 SER A N 1
ATOM 1209 C CA . SER A 1 148 ? 5.729 -18.507 4.009 1.00 84.81 148 SER A CA 1
ATOM 1210 C C . SER A 1 148 ? 4.298 -18.149 4.415 1.00 84.81 148 SER A C 1
ATOM 1212 O O . SER A 1 148 ? 3.786 -18.677 5.401 1.00 84.81 148 SER A O 1
ATOM 1214 N N . LEU A 1 149 ? 3.612 -17.332 3.610 1.00 81.19 149 LEU A N 1
ATOM 1215 C CA . LEU A 1 149 ? 2.191 -17.030 3.788 1.00 81.19 149 LEU A CA 1
ATOM 1216 C C . LEU A 1 149 ? 1.334 -18.292 3.683 1.00 81.19 149 LEU A C 1
ATOM 1218 O O . LEU A 1 149 ? 0.502 -18.526 4.552 1.00 81.19 149 LEU A O 1
ATOM 1222 N N . ALA A 1 150 ? 1.551 -19.134 2.672 1.00 77.31 150 ALA A N 1
ATOM 1223 C CA . ALA A 1 150 ? 0.819 -20.391 2.527 1.00 77.31 150 ALA A CA 1
ATOM 1224 C C . ALA A 1 150 ? 1.007 -21.311 3.747 1.00 77.31 150 ALA A C 1
ATOM 1226 O O . ALA A 1 150 ? 0.039 -21.894 4.231 1.00 77.31 150 ALA A O 1
ATOM 1227 N N . GLY A 1 151 ? 2.225 -21.388 4.292 1.00 80.62 151 GLY A N 1
ATOM 1228 C CA . GLY A 1 151 ? 2.515 -22.134 5.517 1.00 80.62 151 GLY A CA 1
ATOM 1229 C C . GLY A 1 151 ? 1.777 -21.593 6.745 1.00 80.62 151 GLY A C 1
ATOM 1230 O O . GLY A 1 151 ? 1.257 -22.377 7.534 1.00 80.62 151 GLY A O 1
ATOM 1231 N N . LEU A 1 152 ? 1.678 -20.266 6.885 1.00 73.50 152 LEU A N 1
ATOM 1232 C CA . LEU A 1 152 ? 0.948 -19.613 7.980 1.00 73.50 152 LEU A CA 1
ATOM 1233 C C . LEU A 1 152 ? -0.575 -19.763 7.866 1.00 73.50 152 LEU A C 1
ATOM 1235 O O . LEU A 1 152 ? -1.264 -19.816 8.881 1.00 73.50 152 LEU A O 1
ATOM 1239 N N . LEU A 1 153 ? -1.102 -19.816 6.641 1.00 68.06 153 LEU A N 1
ATOM 1240 C CA . LEU A 1 153 ? -2.538 -19.910 6.369 1.00 68.06 153 LEU A CA 1
ATOM 1241 C C . LEU A 1 153 ? -3.073 -21.351 6.399 1.00 68.06 153 LEU A C 1
ATOM 1243 O O . LEU A 1 153 ? -4.278 -21.545 6.550 1.00 68.06 153 LEU A O 1
ATOM 1247 N N . GLY A 1 154 ? -2.207 -22.358 6.255 1.00 63.19 154 GLY A N 1
ATOM 1248 C CA . GLY A 1 154 ? -2.610 -23.762 6.150 1.00 63.19 154 GLY A CA 1
ATOM 1249 C C . GLY A 1 154 ? -3.495 -24.053 4.922 1.00 63.19 154 GLY A C 1
ATOM 1250 O O . GLY A 1 154 ? -3.503 -23.309 3.945 1.00 63.19 154 GLY A O 1
ATOM 1251 N N . ASN A 1 155 ? -4.281 -25.138 4.970 1.00 44.94 155 ASN A N 1
ATOM 1252 C CA . ASN A 1 155 ? -5.227 -25.559 3.916 1.00 44.94 155 ASN A CA 1
ATOM 1253 C C . ASN A 1 155 ? -6.534 -24.729 3.900 1.00 44.94 155 ASN A C 1
ATOM 1255 O O . ASN A 1 155 ? -7.617 -25.295 3.771 1.00 44.94 155 ASN A O 1
ATOM 1259 N N . VAL A 1 156 ? -6.477 -23.403 4.065 1.00 40.44 156 VAL A N 1
ATOM 1260 C CA . VAL A 1 156 ? -7.676 -22.541 4.093 1.00 40.44 156 VAL A CA 1
ATOM 1261 C C . VAL A 1 156 ? -7.796 -21.765 2.769 1.00 40.44 156 VAL A C 1
ATOM 1263 O O . VAL A 1 156 ? -7.163 -20.719 2.608 1.00 40.44 156 VAL A O 1
ATOM 1266 N N . PRO A 1 157 ? -8.624 -22.220 1.803 1.00 40.56 157 PRO A N 1
ATOM 1267 C CA . PRO A 1 157 ? -8.657 -21.668 0.441 1.00 40.56 157 PRO A CA 1
ATOM 1268 C C . PRO A 1 157 ? -9.152 -20.214 0.367 1.00 40.56 157 PRO A C 1
ATOM 1270 O O . PRO A 1 157 ? -8.863 -19.498 -0.590 1.00 40.56 157 PRO A O 1
ATOM 1273 N N . HIS A 1 158 ? -9.891 -19.749 1.380 1.00 38.19 158 HIS A N 1
ATOM 1274 C CA . HIS A 1 158 ? -10.536 -18.434 1.370 1.00 38.19 158 HIS A CA 1
ATOM 1275 C C . HIS A 1 158 ? -9.583 -17.251 1.609 1.00 38.19 158 HIS A C 1
ATOM 1277 O O . HIS A 1 158 ? -9.866 -16.145 1.143 1.00 38.19 158 HIS A O 1
ATOM 1283 N N . LEU A 1 159 ? -8.443 -17.453 2.280 1.00 37.16 159 LEU A N 1
ATOM 1284 C CA . LEU A 1 159 ? -7.499 -16.361 2.556 1.00 37.16 159 LEU A CA 1
ATOM 1285 C C . LEU A 1 159 ? -6.625 -16.009 1.346 1.00 37.16 159 LEU A C 1
ATOM 1287 O O . LEU A 1 159 ? -6.291 -14.839 1.179 1.00 37.16 159 LEU A O 1
ATOM 1291 N N . LEU A 1 160 ? -6.361 -16.958 0.438 1.00 36.84 160 LEU A N 1
ATOM 1292 C CA . LEU A 1 160 ? -5.692 -16.654 -0.833 1.00 36.84 160 LEU A CA 1
ATOM 1293 C C . LEU A 1 160 ? -6.521 -15.673 -1.676 1.00 36.84 160 LEU A C 1
ATOM 1295 O O . LEU A 1 160 ? -5.975 -14.730 -2.241 1.00 36.84 160 LEU A O 1
ATOM 1299 N N . PHE A 1 161 ? -7.848 -15.830 -1.702 1.00 32.19 161 PHE A N 1
ATOM 1300 C CA . PHE A 1 161 ? -8.729 -14.938 -2.461 1.00 32.19 161 PHE A CA 1
ATOM 1301 C C . PHE A 1 161 ? -8.841 -13.548 -1.808 1.00 32.19 161 PHE A C 1
ATOM 1303 O O . PHE A 1 161 ? -8.800 -12.537 -2.504 1.00 32.19 161 PHE A O 1
ATOM 1310 N N . CYS A 1 162 ? -8.894 -13.474 -0.473 1.00 32.94 162 CYS A N 1
ATOM 1311 C CA . CYS A 1 162 ? -8.951 -12.208 0.272 1.00 32.94 162 CYS A CA 1
ATOM 1312 C C . CYS A 1 162 ? -7.623 -11.444 0.345 1.00 32.94 162 CYS A C 1
ATOM 1314 O O . CYS A 1 162 ? -7.655 -10.243 0.595 1.00 32.94 162 CYS A O 1
ATOM 1316 N N . ILE A 1 163 ? -6.475 -12.088 0.128 1.00 37.50 163 ILE A N 1
ATOM 1317 C CA . ILE A 1 163 ? -5.192 -11.385 -0.009 1.00 37.50 163 ILE A CA 1
ATOM 1318 C C . ILE A 1 163 ? -5.031 -10.902 -1.454 1.00 37.50 163 ILE A C 1
ATOM 1320 O O . ILE A 1 163 ? -4.676 -9.747 -1.657 1.00 37.50 163 ILE A O 1
ATOM 1324 N N . PHE A 1 164 ? -5.398 -11.705 -2.461 1.00 37.94 164 PHE A N 1
ATOM 1325 C CA . PHE A 1 164 ? -5.213 -11.343 -3.873 1.00 37.94 164 PHE A CA 1
ATOM 1326 C C . PHE A 1 164 ? -6.230 -10.319 -4.419 1.00 37.94 164 PHE A C 1
ATOM 1328 O O . PHE A 1 164 ? -5.855 -9.484 -5.245 1.00 37.94 164 PHE A O 1
ATOM 1335 N N . TYR A 1 165 ? -7.487 -10.301 -3.955 1.00 32.75 165 TYR A N 1
ATOM 1336 C CA . TYR A 1 165 ? -8.498 -9.374 -4.499 1.00 32.75 165 TYR A CA 1
ATOM 1337 C C . TYR A 1 165 ? -8.365 -7.902 -4.049 1.00 32.75 165 TYR A C 1
ATOM 1339 O O . TYR A 1 165 ? -8.553 -7.015 -4.885 1.00 32.75 165 TYR A O 1
ATOM 1347 N N . PRO A 1 166 ? -8.007 -7.575 -2.791 1.00 37.88 166 PRO A N 1
ATOM 1348 C CA . PRO A 1 166 ? -7.739 -6.196 -2.393 1.00 37.88 166 PRO A CA 1
ATOM 1349 C C . PRO A 1 166 ? -6.275 -5.765 -2.597 1.00 37.88 166 PRO A C 1
ATOM 1351 O O . PRO A 1 166 ? -6.038 -4.560 -2.664 1.00 37.88 166 PRO A O 1
ATOM 1354 N N . PHE A 1 167 ? -5.296 -6.667 -2.786 1.00 38.75 167 PHE A N 1
ATOM 1355 C CA . PHE A 1 167 ? -3.938 -6.244 -3.192 1.00 38.75 167 PHE A CA 1
ATOM 1356 C C . PHE A 1 167 ? -3.878 -5.746 -4.640 1.00 38.75 167 PHE A C 1
ATOM 1358 O O . PHE A 1 167 ? -3.101 -4.842 -4.945 1.00 38.75 167 PHE A O 1
ATOM 1365 N N . CYS A 1 168 ? -4.783 -6.211 -5.507 1.00 33.47 168 CYS A N 1
ATOM 1366 C CA . CYS A 1 168 ? -4.986 -5.629 -6.837 1.00 33.47 168 CYS A CA 1
ATOM 1367 C C . CYS A 1 168 ? -5.418 -4.138 -6.774 1.00 33.47 168 CYS A C 1
ATOM 1369 O O . CYS A 1 168 ? -5.220 -3.375 -7.722 1.00 33.47 168 CYS A O 1
ATOM 1371 N N . MET A 1 169 ? -5.936 -3.665 -5.626 1.00 31.62 169 MET A N 1
ATOM 1372 C CA . MET A 1 169 ? -6.311 -2.261 -5.400 1.00 31.62 169 MET A CA 1
ATOM 1373 C C . MET A 1 169 ? -5.171 -1.352 -4.911 1.00 31.62 169 MET A C 1
ATOM 1375 O O . MET A 1 169 ? -5.364 -0.130 -4.892 1.00 31.62 169 MET A O 1
ATOM 1379 N N . ILE A 1 170 ? -3.963 -1.866 -4.623 1.00 39.66 170 ILE A N 1
ATOM 1380 C CA . ILE A 1 170 ? -2.797 -0.989 -4.363 1.00 39.66 170 ILE A CA 1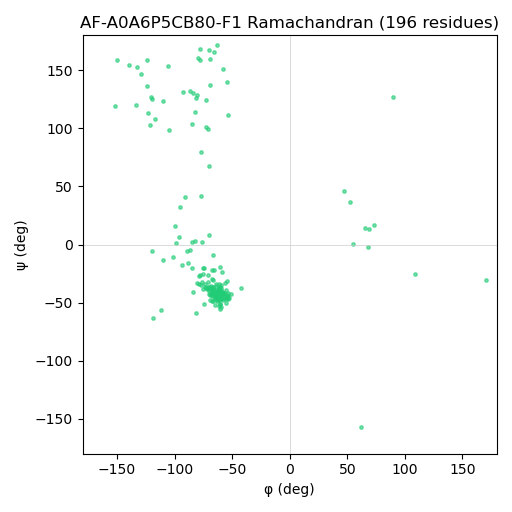
ATOM 1381 C C . ILE A 1 170 ? -2.382 -0.203 -5.627 1.00 39.66 170 ILE A C 1
ATOM 1383 O O . ILE A 1 170 ? -1.683 0.807 -5.554 1.00 39.66 170 ILE A O 1
ATOM 1387 N N . SER A 1 171 ? -2.980 -0.544 -6.773 1.00 38.34 171 SER A N 1
ATOM 1388 C CA . SER A 1 171 ? -3.066 0.295 -7.971 1.00 38.34 171 SER A CA 1
ATOM 1389 C C . SER A 1 171 ? -3.382 1.777 -7.675 1.00 38.34 171 SER A C 1
ATOM 1391 O O . SER A 1 171 ? -2.784 2.657 -8.289 1.00 38.34 171 SER A O 1
ATOM 1393 N N . LYS A 1 172 ? -4.234 2.111 -6.689 1.00 36.34 172 LYS A N 1
ATOM 1394 C CA . LYS A 1 172 ? -4.645 3.514 -6.463 1.00 36.34 172 LYS A CA 1
ATOM 1395 C C . LYS A 1 172 ? -3.635 4.365 -5.686 1.00 36.34 172 LYS A C 1
ATOM 1397 O O . LYS A 1 172 ? -3.531 5.554 -5.968 1.00 36.34 172 LYS A O 1
ATOM 1402 N N . ALA A 1 173 ? -2.884 3.798 -4.739 1.00 37.03 173 ALA A N 1
ATOM 1403 C CA . ALA A 1 173 ? -1.934 4.575 -3.932 1.00 37.03 173 ALA A CA 1
ATOM 1404 C C . ALA A 1 173 ? -0.732 5.047 -4.757 1.00 37.03 173 ALA A C 1
ATOM 1406 O O . ALA A 1 173 ? -0.350 6.216 -4.683 1.00 37.03 173 ALA A O 1
ATOM 1407 N N . LEU A 1 174 ? -0.200 4.170 -5.611 1.00 40.81 174 LEU A N 1
ATOM 1408 C CA . LEU A 1 174 ? 0.933 4.513 -6.462 1.00 40.81 174 LEU A CA 1
ATOM 1409 C C . LEU A 1 174 ? 0.537 5.367 -7.669 1.00 40.81 174 LEU A C 1
ATOM 1411 O O . LEU A 1 174 ? 1.281 6.284 -8.017 1.00 40.81 174 LEU A O 1
ATOM 1415 N N . LEU A 1 175 ? -0.656 5.153 -8.245 1.00 38.62 175 LEU A N 1
ATOM 1416 C CA . LEU A 1 175 ? -1.194 6.032 -9.288 1.00 38.62 175 LEU A CA 1
ATOM 1417 C C . LEU A 1 175 ? -1.213 7.488 -8.832 1.00 38.62 175 LEU A C 1
ATOM 1419 O O . LEU A 1 175 ? -0.835 8.354 -9.607 1.00 38.62 175 LEU A O 1
ATOM 1423 N N . VAL A 1 176 ? -1.590 7.777 -7.584 1.00 38.34 176 VAL A N 1
ATOM 1424 C CA . VAL A 1 176 ? -1.684 9.162 -7.099 1.00 38.34 176 VAL A CA 1
ATOM 1425 C C . VAL A 1 176 ? -0.310 9.810 -6.879 1.00 38.34 176 VAL A C 1
ATOM 1427 O O . VAL A 1 176 ? -0.128 10.977 -7.235 1.00 38.34 176 VAL A O 1
ATOM 1430 N N . SER A 1 177 ? 0.688 9.064 -6.392 1.00 34.47 177 SER A N 1
ATOM 1431 C CA . SER A 1 177 ? 2.084 9.538 -6.372 1.00 34.47 177 SER A CA 1
ATOM 1432 C C . SER A 1 177 ? 2.600 9.829 -7.788 1.00 34.47 177 SER A C 1
ATOM 1434 O O . SER A 1 177 ? 3.296 10.822 -8.009 1.00 34.47 177 SER A O 1
ATOM 1436 N N . CYS A 1 178 ? 2.185 9.026 -8.770 1.00 37.34 178 CYS A N 1
ATOM 1437 C CA . CYS A 1 178 ? 2.502 9.236 -10.183 1.00 37.34 178 CYS A CA 1
ATOM 1438 C C . CYS A 1 178 ? 1.717 10.394 -10.802 1.00 37.34 178 CYS A C 1
ATOM 1440 O O . CYS A 1 178 ? 2.277 11.120 -11.615 1.00 37.34 178 CYS A O 1
ATOM 1442 N N . PHE A 1 179 ? 0.472 10.632 -10.382 1.00 37.56 179 PHE A N 1
ATOM 1443 C CA . PHE A 1 179 ? -0.302 11.805 -10.780 1.00 37.56 179 PHE A CA 1
ATOM 1444 C C . PHE A 1 179 ? 0.347 13.080 -10.262 1.00 37.56 179 PHE A C 1
ATOM 1446 O O . PHE A 1 179 ? 0.418 14.022 -11.030 1.00 37.56 179 PHE A O 1
ATOM 1453 N N . LYS A 1 180 ? 0.903 13.119 -9.043 1.00 38.03 180 LYS A N 1
ATOM 1454 C CA . LYS A 1 180 ? 1.700 14.271 -8.582 1.00 38.03 180 LYS A CA 1
ATOM 1455 C C . LYS A 1 180 ? 2.981 14.456 -9.386 1.00 38.03 180 LYS A C 1
ATOM 1457 O O . LYS A 1 180 ? 3.276 15.583 -9.752 1.00 38.03 180 LYS A O 1
ATOM 1462 N N . ALA A 1 181 ? 3.721 13.388 -9.684 1.00 36.84 181 ALA A N 1
ATOM 1463 C CA . ALA A 1 181 ? 4.923 13.488 -10.513 1.00 36.84 181 ALA A CA 1
ATOM 1464 C C . ALA A 1 181 ? 4.594 13.969 -11.935 1.00 36.84 181 ALA A C 1
ATOM 1466 O O . ALA A 1 181 ? 5.285 14.835 -12.456 1.00 36.84 181 ALA A O 1
ATOM 1467 N N . LEU A 1 182 ? 3.505 13.467 -12.526 1.00 36.28 182 LEU A N 1
ATOM 1468 C CA . LEU A 1 182 ? 2.999 13.875 -13.833 1.00 36.28 182 LEU A CA 1
ATOM 1469 C C . LEU A 1 182 ? 2.449 15.307 -13.808 1.00 36.28 182 LEU A C 1
ATOM 1471 O O . LEU A 1 182 ? 2.760 16.063 -14.714 1.00 36.28 182 LEU A O 1
ATOM 1475 N N . PHE A 1 183 ? 1.696 15.717 -12.782 1.00 37.03 183 PHE A N 1
ATOM 1476 C CA . PHE A 1 183 ? 1.221 17.098 -12.628 1.00 37.03 183 PHE A CA 1
ATOM 1477 C C . PHE A 1 183 ? 2.384 18.055 -12.391 1.00 37.03 183 PHE A C 1
ATOM 1479 O O . PHE A 1 183 ? 2.398 19.132 -12.957 1.00 37.03 183 PHE A O 1
ATOM 1486 N N . TRP A 1 184 ? 3.389 17.655 -11.611 1.00 34.56 184 TRP A N 1
ATOM 1487 C CA . TRP A 1 184 ? 4.591 18.449 -11.375 1.00 34.56 184 TRP A CA 1
ATOM 1488 C C . TRP A 1 184 ? 5.429 18.580 -12.650 1.00 34.56 184 TRP A C 1
ATOM 1490 O O . TRP A 1 184 ? 5.819 19.688 -12.990 1.00 34.56 184 TRP A O 1
ATOM 1500 N N . LEU A 1 185 ? 5.617 17.496 -13.415 1.00 34.50 185 LEU A N 1
ATOM 1501 C CA . LEU A 1 185 ? 6.253 17.513 -14.740 1.00 34.50 185 LEU A CA 1
ATOM 1502 C C . LEU A 1 185 ? 5.464 18.351 -15.753 1.00 34.50 185 LEU A C 1
ATOM 1504 O O . LEU A 1 185 ? 6.061 19.139 -16.476 1.00 34.50 185 LEU A O 1
ATOM 1508 N N . ILE A 1 186 ? 4.136 18.227 -15.789 1.00 38.28 186 ILE A N 1
ATOM 1509 C CA . ILE A 1 186 ? 3.257 19.029 -16.648 1.00 38.28 186 ILE A CA 1
ATOM 1510 C C . ILE A 1 186 ? 3.297 20.503 -16.227 1.00 38.28 186 ILE A C 1
ATOM 1512 O O . ILE A 1 186 ? 3.394 21.357 -17.092 1.00 38.28 186 ILE A O 1
ATOM 1516 N N . SER A 1 187 ? 3.295 20.827 -14.934 1.00 34.88 187 SER A N 1
ATOM 1517 C CA . SER A 1 187 ? 3.440 22.199 -14.429 1.00 34.88 187 SER A CA 1
ATOM 1518 C C . SER A 1 187 ? 4.831 22.785 -14.684 1.00 34.88 187 SER A C 1
ATOM 1520 O O . SER A 1 187 ? 4.936 23.995 -14.875 1.00 34.88 187 SER A O 1
ATOM 1522 N N . LEU A 1 188 ? 5.878 21.951 -14.726 1.00 37.03 188 LEU A N 1
ATOM 1523 C CA . LEU A 1 188 ? 7.230 22.341 -15.141 1.00 37.03 188 LEU A CA 1
ATOM 1524 C C . LEU A 1 188 ? 7.293 22.622 -16.651 1.00 37.03 188 LEU A C 1
ATOM 1526 O O . LEU A 1 188 ? 7.946 23.567 -17.078 1.00 37.03 188 LEU A O 1
ATOM 1530 N N . LEU A 1 189 ? 6.604 21.804 -17.453 1.00 35.53 189 LEU A N 1
ATOM 1531 C CA . LEU A 1 189 ? 6.536 21.920 -18.914 1.00 35.53 189 LEU A CA 1
ATOM 1532 C C . LEU A 1 189 ? 5.573 23.027 -19.380 1.00 35.53 189 LEU A C 1
ATOM 1534 O O . LEU A 1 189 ? 5.760 23.579 -20.459 1.00 35.53 189 LEU A O 1
ATOM 1538 N N . LEU A 1 190 ? 4.565 23.366 -18.571 1.00 36.12 190 LEU A N 1
ATOM 1539 C CA . LEU A 1 190 ? 3.568 24.413 -18.818 1.00 36.12 190 LEU A CA 1
ATOM 1540 C C . LEU A 1 190 ? 3.872 25.725 -18.081 1.00 36.12 190 LEU A C 1
ATOM 1542 O O . LEU A 1 190 ? 2.990 26.576 -17.998 1.00 36.12 190 LEU A O 1
ATOM 1546 N N . HIS A 1 191 ? 5.093 25.936 -17.574 1.00 40.59 191 HIS A N 1
ATOM 1547 C CA . HIS A 1 191 ? 5.528 27.246 -17.074 1.00 40.59 191 HIS A CA 1
ATOM 1548 C C . HIS A 1 191 ? 5.722 28.253 -18.229 1.00 40.59 191 HIS A C 1
ATOM 1550 O O . HIS A 1 191 ? 6.818 28.723 -18.518 1.00 40.59 191 HIS A O 1
ATOM 1556 N N . VAL A 1 192 ? 4.610 28.626 -18.864 1.00 37.25 192 VAL A N 1
ATOM 1557 C CA . VAL A 1 192 ? 4.303 30.032 -19.121 1.00 37.25 192 VAL A CA 1
ATOM 1558 C C . VAL A 1 192 ? 3.678 30.526 -17.818 1.00 37.25 192 VAL A C 1
ATOM 1560 O O . VAL A 1 192 ? 2.670 29.991 -17.363 1.00 37.25 192 VAL A O 1
ATOM 1563 N N . GLY A 1 193 ? 4.375 31.442 -17.150 1.00 36.94 193 GLY A N 1
ATOM 1564 C CA . GLY A 1 193 ? 4.165 31.760 -15.743 1.00 36.94 193 GLY A CA 1
ATOM 1565 C C . GLY A 1 193 ? 2.735 32.145 -15.370 1.00 36.94 193 GLY A C 1
ATOM 1566 O O . GLY A 1 193 ? 2.083 32.923 -16.058 1.00 36.94 193 GLY A O 1
ATOM 1567 N N . CYS A 1 194 ? 2.294 31.665 -14.211 1.00 28.05 194 CYS A N 1
ATOM 1568 C CA . CYS A 1 194 ? 1.309 32.370 -13.407 1.00 28.05 194 CYS A CA 1
ATOM 1569 C C . CYS A 1 194 ? 1.516 31.998 -11.933 1.00 28.05 194 CYS A C 1
ATOM 1571 O O . CYS A 1 194 ? 1.471 30.824 -11.563 1.00 28.05 194 CYS A O 1
ATOM 1573 N N . SER A 1 195 ? 1.811 33.011 -11.118 1.00 25.45 195 SER A N 1
ATOM 1574 C CA . SER A 1 195 ? 2.019 32.919 -9.670 1.00 25.45 195 SER A CA 1
ATOM 1575 C C . SER A 1 195 ? 0.799 32.340 -8.938 1.00 25.45 195 SER A C 1
ATOM 1577 O O . SER A 1 195 ? -0.330 32.555 -9.381 1.00 25.45 195 SER A O 1
ATOM 1579 N N . PRO A 1 196 ? 0.990 31.658 -7.792 1.00 33.88 196 PRO A N 1
ATOM 1580 C CA . PRO A 1 196 ? -0.109 31.086 -7.032 1.00 33.88 196 PRO A CA 1
ATOM 1581 C C . PRO A 1 196 ? -0.778 32.155 -6.159 1.00 33.88 196 PRO A C 1
ATOM 1583 O O . PRO A 1 196 ? -0.129 32.789 -5.328 1.00 33.88 196 PRO A O 1
ATOM 1586 N N . THR A 1 197 ? -2.092 32.305 -6.296 1.00 26.92 197 THR A N 1
ATOM 1587 C CA . THR A 1 197 ? -2.953 32.889 -5.261 1.00 26.92 197 THR A CA 1
ATOM 1588 C C . THR A 1 197 ? -4.041 31.881 -4.906 1.00 26.92 197 THR A C 1
ATOM 1590 O O . THR A 1 197 ? -4.885 31.606 -5.752 1.00 26.92 197 THR A O 1
ATOM 1593 N N . PHE A 1 198 ? -3.937 31.396 -3.660 1.00 34.16 198 PHE A N 1
ATOM 1594 C CA . PHE A 1 198 ? -4.888 30.688 -2.782 1.00 34.16 198 PHE A CA 1
ATOM 1595 C C . PHE A 1 198 ? -5.619 29.430 -3.274 1.00 34.16 198 PHE A C 1
ATOM 1597 O O . PHE A 1 198 ? -6.452 29.508 -4.199 1.00 34.16 198 PHE A O 1
#

Secondary structure (DSSP, 8-state):
-HHHHHHTT-------S-PPPTTS-SSEEEETTEEEESHHHHHHHHHHHH---TTTT--HHHHHHHHHHHHHIIIIIHHHHHHIIIIISHHHHHHH---TT-STTHHHHHHHHHHHHHHHHHHHHHHHSGGGS-HHHHHHHHHHHHHHHHHHH-S-HHHHHHHHHHHGGGHHHHHHHHHHHHHHHHHHHT-S------

Nearest PDB structures (foldseek):
  7buv-assembly1_A  TM=2.232E-01  e=7.703E+00  Eucommia ulmoides
  7buv-assembly1_B  TM=1.935E-01  e=8.118E+00  Eucommia ulmoides

Radius of gyration: 19.32 Å; Cα contacts (8 Å, |Δi|>4): 122; chains: 1; bounding box: 40×58×51 Å